Protein AF-F4B7B9-F1 (afdb_monomer_lite)

Foldseek 3Di:
DDPPDQDQDPDPDDDPDPPPPPLPFDPPPPDPDQFAKDWDWDDQDPQKTKIKIAGPAQWWKKKKWFWAWGARPDDDGDTDIDTPDMDMDIGRGRIDIDMDRHDPRGPDIDMDIDDDDDDDDHDPLVVLLVLLVVLLVVLVVVLLVLLLVLLVLLLVLALVCLLVVVVVVVCVPPADLVNSLCVSLVVSLVVLQVVQLVCLQVSLQVSCVVVVDDSVLSSVLSSQLRNLSSSLLNLQLNLLSLVDSHSVVSSVVSVVVSVVLVVCVVCLPVPDDLDPVSLVVCLLRLSNSNVVSSCCSNNVDCRPPSYDNVSNVVNNCCSSVVSSVSSSVSSVVDPD

InterPro domains:
  IPR032688 ABC-2 type transporter permease protein NosY-like [PF12679] (91-335)

pLDDT: mean 72.91, std 21.71, range [21.59, 97.62]

Radius of gyration: 27.05 Å; chains: 1; bounding box: 85×56×71 Å

Secondary structure (DSSP, 8-state):
-------------S---S--------------SS--EEEEEEEEETTEEEEEEEESSSSEEEEEEEEEEE--SSSS---EEEEEEEEEEEE-SSEEEEEEEPPTT--EEEEEEEE-S------HHHHHHHHHHHHHHHHHHHHHHHHHHHHHHHIIIIIHHHHTTHHHHHHTSS--HHHHHHHHHHHHHHHHHHHHHHHHHHHHHHHHHHHT--HHHHHHHHHHHHHHHHHHHHHHHHHHHTT-S-HHHHHHHHHHHHHHHHHHHHHHHHHS-S-HHHHHHHHH-TTHHHHHHHHHHHHSS-TT-SS-HHHHHHHHHHHHHHHHHHHHHHHHT---

Sequence (336 aa):
MIVKHLRCEETSTLPVIHRVRFNISMFYNYRGLGQCFMAFIFGVKNNIGKLILVSGSNKGVANFTFYVKVYCTNSFHTRLYKVIKSCVINYSNYITISTIKVPARTVWIYVNATEEGPSSYYPIPRIEYIINKGLLSSSLIFTEFLSIIMIYLSYTFYARLIDSGSVEFIISRPITRAELYFIRLSSGILTAIVASAIFGSVFGLSFSLMIHCFAMYTVSILILMLLPILTFHYTLGFTLSNFIKSSTKTLGLSIVIFILITVINKILPILLEINTLSKALYSINPISISYVASYLLTHFTLAGAPFNIGISITVQLAWIIGLLVLGYLRFRKMDI

Organism: Acidianus hospitalis (strain W1) (NCBI:txid933801)

Structure (mmCIF, N/CA/C/O backbone):
data_AF-F4B7B9-F1
#
_entry.id   AF-F4B7B9-F1
#
loop_
_atom_site.group_PDB
_atom_site.id
_atom_site.type_symbol
_atom_site.label_atom_id
_atom_site.label_alt_id
_atom_site.label_comp_id
_atom_site.label_asym_id
_atom_site.label_entity_id
_atom_site.label_seq_id
_atom_site.pdbx_PDB_ins_code
_atom_site.Cartn_x
_atom_site.Cartn_y
_atom_site.Cartn_z
_atom_site.occupancy
_atom_site.B_iso_or_equiv
_atom_site.auth_seq_id
_atom_site.auth_comp_id
_atom_site.auth_asym_id
_atom_site.auth_atom_id
_atom_site.pdbx_PDB_model_num
ATOM 1 N N . MET A 1 1 ? 54.734 -32.485 -15.935 1.00 28.11 1 MET A N 1
ATOM 2 C CA . MET A 1 1 ? 53.731 -31.409 -15.786 1.00 28.11 1 MET A CA 1
ATOM 3 C C . MET A 1 1 ? 52.452 -31.877 -16.470 1.00 28.11 1 MET A C 1
ATOM 5 O O . MET A 1 1 ? 52.394 -31.902 -17.689 1.00 28.11 1 MET A O 1
ATOM 9 N N . ILE A 1 2 ? 51.495 -32.406 -15.705 1.00 23.17 2 ILE A N 1
ATOM 10 C CA . ILE A 1 2 ? 50.269 -33.011 -16.250 1.00 23.17 2 ILE A CA 1
ATOM 11 C C . ILE A 1 2 ? 49.280 -31.879 -16.530 1.00 23.17 2 ILE A C 1
ATOM 13 O O . ILE A 1 2 ? 48.696 -31.318 -15.604 1.00 23.17 2 ILE A O 1
ATOM 17 N N . VAL A 1 3 ? 49.107 -31.527 -17.804 1.00 22.81 3 VAL A N 1
ATOM 18 C CA . VAL A 1 3 ? 48.030 -30.637 -18.251 1.00 22.81 3 VAL A CA 1
ATOM 19 C C . VAL A 1 3 ? 46.724 -31.421 -18.123 1.00 22.81 3 VAL A C 1
ATOM 21 O O . VAL A 1 3 ? 46.380 -32.236 -18.976 1.00 22.81 3 VAL A O 1
ATOM 24 N N . LYS A 1 4 ? 46.003 -31.227 -17.014 1.00 24.02 4 LYS A N 1
ATOM 25 C CA . LYS A 1 4 ? 44.622 -31.705 -16.888 1.00 24.02 4 LYS A CA 1
ATOM 26 C C . LYS A 1 4 ? 43.772 -30.934 -17.897 1.00 24.02 4 LYS A C 1
ATOM 28 O O . LYS A 1 4 ? 43.461 -29.766 -17.680 1.00 24.02 4 LYS A O 1
ATOM 33 N N . HIS A 1 5 ? 43.380 -31.589 -18.986 1.00 25.19 5 HIS A N 1
ATOM 34 C CA . HIS A 1 5 ? 42.297 -31.104 -19.832 1.00 25.19 5 HIS A CA 1
ATOM 35 C C . HIS A 1 5 ? 41.030 -30.966 -18.976 1.00 25.19 5 HIS A C 1
ATOM 37 O O . HIS A 1 5 ? 40.491 -31.955 -18.477 1.00 25.19 5 HIS A O 1
ATOM 43 N N . LEU A 1 6 ? 40.569 -29.729 -18.781 1.00 25.08 6 LEU A N 1
ATOM 44 C CA . LEU A 1 6 ? 39.259 -29.436 -18.207 1.00 25.08 6 LEU A CA 1
ATOM 45 C C . LEU A 1 6 ? 38.187 -29.999 -19.148 1.00 25.08 6 LEU A C 1
ATOM 47 O O . LEU A 1 6 ? 37.887 -29.418 -20.190 1.00 25.08 6 LEU A O 1
ATOM 51 N N . ARG A 1 7 ? 37.621 -31.152 -18.788 1.00 26.55 7 ARG A N 1
ATOM 52 C CA . ARG A 1 7 ? 36.456 -31.725 -19.465 1.00 26.55 7 ARG A CA 1
ATOM 53 C C . ARG A 1 7 ? 35.218 -30.950 -19.017 1.00 26.55 7 ARG A C 1
ATOM 55 O O . ARG A 1 7 ? 34.742 -31.118 -17.899 1.00 26.55 7 ARG A O 1
ATOM 62 N N . CYS A 1 8 ? 34.726 -30.064 -19.876 1.00 30.31 8 CYS A N 1
ATOM 63 C CA . CYS A 1 8 ? 33.393 -29.493 -19.722 1.00 30.31 8 CYS A CA 1
ATOM 64 C C . CYS A 1 8 ? 32.396 -30.490 -20.317 1.00 30.31 8 CYS A C 1
ATOM 66 O O . CYS A 1 8 ? 32.279 -30.585 -21.537 1.00 30.31 8 CYS A O 1
ATOM 68 N N . GLU A 1 9 ? 31.721 -31.266 -19.474 1.00 32.28 9 GLU A N 1
ATOM 69 C CA . GLU A 1 9 ? 30.675 -32.187 -19.920 1.00 32.28 9 GLU A CA 1
ATOM 70 C C . GLU A 1 9 ? 29.319 -31.469 -19.974 1.00 32.28 9 GLU A C 1
ATOM 72 O O . GLU A 1 9 ? 28.860 -30.879 -18.994 1.00 32.28 9 GLU A O 1
ATOM 77 N N . GLU A 1 10 ? 28.660 -31.523 -21.135 1.00 37.84 10 GLU A N 1
ATOM 78 C CA . GLU A 1 10 ? 27.238 -31.203 -21.259 1.00 37.84 10 GLU A CA 1
ATOM 79 C C . GLU A 1 10 ? 26.453 -32.349 -20.609 1.00 37.84 10 GLU A C 1
ATOM 81 O O . GLU A 1 10 ? 26.171 -33.365 -21.237 1.00 37.84 10 GLU A O 1
ATOM 86 N N . THR A 1 11 ? 26.132 -32.230 -19.321 1.00 36.50 11 THR A N 1
ATOM 87 C CA . THR A 1 11 ? 25.360 -33.264 -18.622 1.00 36.50 11 THR A CA 1
ATOM 88 C C . THR A 1 11 ? 23.899 -33.235 -19.073 1.00 36.50 11 THR A C 1
ATOM 90 O O . THR A 1 11 ? 23.068 -32.453 -18.613 1.00 36.50 11 THR A O 1
ATOM 93 N N . SER A 1 12 ? 23.588 -34.115 -20.024 1.00 42.22 12 SER A N 1
ATOM 94 C CA . SER A 1 12 ? 22.245 -34.466 -20.473 1.00 42.22 12 SER A CA 1
ATOM 95 C C . SER A 1 12 ? 21.684 -35.630 -19.650 1.00 42.22 12 SER A C 1
ATOM 97 O O . SER A 1 12 ? 21.577 -36.743 -20.153 1.00 42.22 12 SER A O 1
ATOM 99 N N . THR A 1 13 ? 21.322 -35.405 -18.388 1.00 33.09 13 THR A N 1
ATOM 100 C CA . THR A 1 13 ? 20.639 -36.429 -17.567 1.00 33.09 13 THR A CA 1
ATOM 101 C C . THR A 1 13 ? 19.609 -35.818 -16.619 1.00 33.09 13 THR A C 1
ATOM 103 O O . THR A 1 13 ? 19.621 -36.034 -15.412 1.00 33.09 13 THR A O 1
ATOM 106 N N . LEU A 1 14 ? 18.651 -35.075 -17.176 1.00 27.48 14 LEU A N 1
ATOM 107 C CA . LEU A 1 14 ? 17.347 -34.909 -16.534 1.00 27.48 14 LEU A CA 1
ATOM 108 C C . LEU A 1 14 ? 16.266 -35.381 -17.514 1.00 27.48 14 LEU A C 1
ATOM 110 O O . LEU A 1 14 ? 16.329 -35.017 -18.693 1.00 27.48 14 LEU A O 1
ATOM 114 N N . PRO A 1 15 ? 15.311 -36.214 -17.060 1.00 25.02 15 PRO A N 1
ATOM 115 C CA . PRO A 1 15 ? 14.298 -36.802 -17.921 1.00 25.02 15 PRO A CA 1
ATOM 116 C C . PRO A 1 15 ? 13.492 -35.707 -18.616 1.00 25.02 15 PRO A C 1
ATOM 118 O O . PRO A 1 15 ? 13.214 -34.650 -18.043 1.00 25.02 15 PRO A O 1
ATOM 121 N N . VAL A 1 16 ? 13.115 -35.991 -19.864 1.00 32.91 16 VAL A N 1
ATOM 122 C CA . VAL A 1 16 ? 12.179 -35.203 -20.666 1.00 32.91 16 VAL A CA 1
ATOM 123 C C . VAL A 1 16 ? 10.848 -35.144 -19.923 1.00 32.91 16 VAL A C 1
ATOM 125 O O . VAL A 1 16 ? 9.964 -35.972 -20.098 1.00 32.91 16 VAL A O 1
ATOM 128 N N . ILE A 1 17 ? 10.708 -34.142 -19.064 1.00 21.59 17 ILE A N 1
ATOM 129 C CA . ILE A 1 17 ? 9.420 -33.683 -18.578 1.00 21.59 17 ILE A CA 1
ATOM 130 C C . ILE A 1 17 ? 9.071 -32.499 -19.468 1.00 21.59 17 ILE A C 1
ATOM 132 O O . ILE A 1 17 ? 9.733 -31.459 -19.433 1.00 21.59 17 ILE A O 1
ATOM 136 N N . HIS A 1 18 ? 8.016 -32.658 -20.267 1.00 24.75 18 HIS A N 1
ATOM 137 C CA . HIS A 1 18 ? 7.281 -31.567 -20.900 1.00 24.75 18 HIS A CA 1
ATOM 138 C C . HIS A 1 18 ? 6.716 -30.625 -19.823 1.00 24.75 18 HIS A C 1
ATOM 140 O O . HIS A 1 18 ? 5.527 -30.592 -19.535 1.00 24.75 18 HIS A O 1
ATOM 146 N N . ARG A 1 19 ? 7.587 -29.843 -19.194 1.00 23.23 19 ARG A N 1
ATOM 147 C CA . ARG A 1 19 ? 7.268 -28.632 -18.443 1.00 23.23 19 ARG A CA 1
ATOM 148 C C . ARG A 1 19 ? 8.368 -27.642 -18.727 1.00 23.23 19 ARG A C 1
ATOM 150 O O . ARG A 1 19 ? 9.171 -27.267 -17.879 1.00 23.23 19 ARG A O 1
ATOM 157 N N . VAL A 1 20 ? 8.358 -27.189 -19.966 1.00 23.48 20 VAL A N 1
ATOM 158 C CA . VAL A 1 20 ? 8.996 -25.945 -20.339 1.00 23.48 20 VAL A CA 1
ATOM 159 C C . VAL A 1 20 ? 8.216 -24.812 -19.654 1.00 23.48 20 VAL A C 1
ATOM 161 O O . VAL A 1 20 ? 7.401 -24.127 -20.259 1.00 23.48 20 VAL A O 1
ATOM 164 N N . ARG A 1 21 ? 8.435 -24.617 -18.348 1.00 23.45 21 ARG A N 1
ATOM 165 C CA . ARG A 1 21 ? 8.231 -23.312 -17.712 1.00 23.45 21 ARG A CA 1
ATOM 166 C C . ARG A 1 21 ? 9.432 -22.464 -18.107 1.00 23.45 21 ARG A C 1
ATOM 168 O O . ARG A 1 21 ? 10.331 -22.218 -17.310 1.00 23.45 21 ARG A O 1
ATOM 175 N N . PHE A 1 22 ? 9.463 -22.042 -19.367 1.00 26.11 22 PHE A N 1
ATOM 176 C CA . PHE A 1 22 ? 10.270 -20.892 -19.728 1.00 26.11 22 PHE A CA 1
ATOM 177 C C . PHE A 1 22 ? 9.597 -19.685 -19.086 1.00 26.11 22 PHE A C 1
ATOM 179 O O . PHE A 1 22 ? 8.633 -19.137 -19.613 1.00 26.11 22 PHE A O 1
ATOM 186 N N . ASN A 1 23 ? 10.101 -19.280 -17.924 1.00 28.33 23 ASN A N 1
ATOM 187 C CA . ASN A 1 23 ? 9.896 -17.927 -17.445 1.00 28.33 23 ASN A CA 1
ATOM 188 C C . ASN A 1 23 ? 10.746 -16.996 -18.325 1.00 28.33 23 ASN A C 1
ATOM 190 O O . ASN A 1 23 ? 11.781 -16.502 -17.893 1.00 28.33 23 ASN A O 1
ATOM 194 N N . ILE A 1 24 ? 10.346 -16.804 -19.587 1.00 29.48 24 ILE A N 1
ATOM 195 C CA . ILE A 1 24 ? 10.823 -15.686 -20.411 1.00 29.48 24 ILE A CA 1
ATOM 196 C C . ILE A 1 24 ? 10.004 -14.475 -19.969 1.00 29.48 24 ILE A C 1
ATOM 198 O O . ILE A 1 24 ? 9.155 -13.947 -20.677 1.00 29.48 24 ILE A O 1
ATOM 202 N N . SER A 1 25 ? 10.213 -14.091 -18.719 1.00 26.09 25 SER A N 1
ATOM 203 C CA . SER A 1 25 ? 9.937 -12.751 -18.261 1.00 26.09 25 SER A CA 1
ATOM 204 C C . SER A 1 25 ? 11.299 -12.101 -18.090 1.00 26.09 25 SER A C 1
ATOM 206 O O . SER A 1 25 ? 12.102 -12.603 -17.307 1.00 26.09 25 SER A O 1
ATOM 208 N N . MET A 1 26 ? 11.516 -10.989 -18.787 1.00 33.22 26 MET A N 1
ATOM 209 C CA . MET A 1 26 ? 12.643 -10.067 -18.616 1.00 33.22 26 MET A CA 1
ATOM 210 C C . MET A 1 26 ? 13.930 -10.432 -19.364 1.00 33.22 26 MET A C 1
ATOM 212 O O . MET A 1 26 ? 14.852 -11.038 -18.830 1.00 33.22 26 MET A O 1
ATOM 216 N N . PHE A 1 27 ? 14.047 -9.895 -20.577 1.00 29.67 27 PHE A N 1
ATOM 217 C CA . PHE A 1 27 ? 15.287 -9.230 -20.965 1.00 29.67 27 PHE A CA 1
ATOM 218 C C . PHE A 1 27 ? 15.049 -7.718 -20.867 1.00 29.67 27 PHE A C 1
ATOM 220 O O . PHE A 1 27 ? 14.484 -7.123 -21.773 1.00 29.67 27 PHE A O 1
ATOM 227 N N . TYR A 1 28 ? 15.454 -7.110 -19.749 1.00 36.00 28 TYR A N 1
ATOM 228 C CA . TYR A 1 28 ? 15.669 -5.663 -19.637 1.00 36.00 28 TYR A CA 1
ATOM 229 C C . TYR A 1 28 ? 17.154 -5.446 -19.371 1.00 36.00 28 TYR A C 1
ATOM 231 O O . TYR A 1 28 ? 17.574 -5.230 -18.238 1.00 36.00 28 TYR A O 1
ATOM 239 N N . ASN A 1 29 ? 17.976 -5.575 -20.409 1.00 29.66 29 ASN A N 1
ATOM 240 C CA . ASN A 1 29 ? 19.392 -5.253 -20.296 1.00 29.66 29 ASN A CA 1
ATOM 241 C C . ASN A 1 29 ? 19.581 -3.785 -20.702 1.00 29.66 29 ASN A C 1
ATOM 243 O O . ASN A 1 29 ? 19.988 -3.488 -21.819 1.00 29.66 29 ASN A O 1
ATOM 247 N N . TYR A 1 30 ? 19.241 -2.853 -19.806 1.00 35.53 30 TYR A N 1
ATOM 248 C CA . TYR A 1 30 ? 19.645 -1.452 -19.959 1.00 35.53 30 TYR A CA 1
ATOM 249 C C . TYR A 1 30 ? 21.072 -1.296 -19.457 1.00 35.53 30 TYR A C 1
ATOM 251 O O . TYR A 1 30 ? 21.306 -0.875 -18.322 1.00 35.53 30 TYR A O 1
ATOM 259 N N . ARG A 1 31 ? 22.043 -1.622 -20.310 1.00 31.66 31 ARG A N 1
ATOM 260 C CA . ARG A 1 31 ? 23.412 -1.162 -20.102 1.00 31.66 31 ARG A CA 1
ATOM 261 C C . ARG A 1 31 ? 23.664 0.003 -21.042 1.00 31.66 31 ARG A C 1
ATOM 263 O O . ARG A 1 31 ? 23.768 -0.175 -22.247 1.00 31.66 31 ARG A O 1
ATOM 270 N N . GLY A 1 32 ? 23.724 1.197 -20.454 1.00 35.56 32 GLY A N 1
ATOM 271 C CA . GLY A 1 32 ? 24.214 2.388 -21.128 1.00 35.56 32 GLY A CA 1
ATOM 272 C C . GLY A 1 32 ? 25.658 2.160 -21.550 1.00 35.56 32 GLY A C 1
ATOM 273 O O . GLY A 1 32 ? 26.562 2.231 -20.725 1.00 35.56 32 GLY A O 1
ATOM 274 N N . LEU A 1 33 ? 25.846 1.854 -22.824 1.00 32.22 33 LEU A N 1
ATOM 275 C CA . LEU A 1 33 ? 27.120 1.932 -23.517 1.00 32.22 33 LEU A CA 1
ATOM 276 C C . LEU A 1 33 ? 26.833 2.601 -24.859 1.00 32.22 33 LEU A C 1
ATOM 278 O O . LEU A 1 33 ? 26.635 1.927 -25.857 1.00 32.22 33 LEU A O 1
ATOM 282 N N . GLY A 1 34 ? 26.713 3.931 -24.836 1.00 38.84 34 GLY A N 1
ATOM 283 C CA . GLY A 1 34 ? 26.882 4.801 -26.008 1.00 38.84 34 GLY A CA 1
ATOM 284 C C . GLY A 1 34 ? 25.978 4.600 -27.232 1.00 38.84 34 GLY A C 1
ATOM 285 O O . GLY A 1 34 ? 26.251 5.229 -28.243 1.00 38.84 34 GLY A O 1
ATOM 286 N N . GLN A 1 35 ? 24.947 3.756 -27.181 1.00 44.59 35 GLN A N 1
ATOM 287 C CA . GLN A 1 35 ? 24.121 3.412 -28.343 1.00 44.59 35 GLN A CA 1
ATOM 288 C C . GLN A 1 35 ? 22.636 3.555 -27.977 1.00 44.59 35 GLN A C 1
ATOM 290 O O . GLN A 1 35 ? 22.179 3.004 -26.970 1.00 44.59 35 GLN A O 1
ATOM 295 N N . CYS A 1 36 ? 21.887 4.330 -28.761 1.00 51.81 36 CYS A N 1
ATOM 296 C CA . CYS A 1 36 ? 20.521 4.767 -28.475 1.00 51.81 36 CYS A CA 1
ATOM 297 C C . CYS A 1 36 ? 19.472 3.709 -28.860 1.00 51.81 36 CYS A C 1
ATOM 299 O O . CYS A 1 36 ? 18.458 4.033 -29.470 1.00 51.81 36 CYS A O 1
ATOM 301 N N . PHE A 1 37 ? 19.677 2.440 -28.496 1.00 54.19 37 PHE A N 1
ATOM 302 C CA . PHE A 1 37 ? 18.794 1.348 -28.914 1.00 54.19 37 PHE A CA 1
ATOM 303 C C . PHE A 1 37 ? 18.146 0.597 -27.744 1.00 54.19 37 PHE A C 1
ATOM 305 O O . PHE A 1 37 ? 18.650 0.531 -26.622 1.00 54.19 37 PHE A O 1
ATOM 312 N N . MET A 1 38 ? 16.999 -0.005 -28.031 1.00 55.19 38 MET A N 1
ATOM 313 C CA . MET A 1 38 ? 16.174 -0.775 -27.119 1.00 55.19 38 MET A CA 1
ATOM 314 C C . MET A 1 38 ? 15.587 -1.960 -27.865 1.00 55.19 38 MET A C 1
ATOM 316 O O . MET A 1 38 ? 15.087 -1.817 -28.975 1.00 55.19 38 MET A O 1
ATOM 320 N N . ALA A 1 39 ? 15.618 -3.135 -27.253 1.00 56.38 39 ALA A N 1
ATOM 321 C CA . ALA A 1 39 ? 15.050 -4.337 -27.835 1.00 56.38 39 ALA A CA 1
ATOM 322 C C . ALA A 1 39 ? 14.134 -5.008 -26.817 1.00 56.38 39 ALA A C 1
ATOM 324 O O . ALA A 1 39 ? 14.559 -5.350 -25.715 1.00 56.38 39 ALA A O 1
ATOM 325 N N . PHE A 1 40 ? 12.887 -5.231 -27.208 1.00 56.78 40 PHE A N 1
ATOM 326 C CA . PHE A 1 40 ? 11.912 -5.975 -26.434 1.00 56.78 40 PHE A CA 1
ATOM 327 C C . PHE A 1 40 ? 11.546 -7.262 -27.154 1.00 56.78 40 PHE A C 1
ATOM 329 O O . PHE A 1 40 ? 11.180 -7.226 -28.323 1.00 56.78 40 PHE A O 1
ATOM 336 N N . ILE A 1 41 ? 11.582 -8.398 -26.462 1.00 55.44 41 ILE A N 1
ATOM 337 C CA . ILE A 1 41 ? 11.145 -9.678 -27.024 1.00 55.44 41 ILE A CA 1
ATOM 338 C C . ILE A 1 41 ? 9.955 -10.180 -26.210 1.00 55.44 41 ILE A C 1
ATOM 340 O O . ILE A 1 41 ? 10.083 -10.469 -25.022 1.00 55.44 41 ILE A O 1
ATOM 344 N N . PHE A 1 42 ? 8.801 -10.298 -26.860 1.00 53.47 42 PHE A N 1
ATOM 345 C CA . PHE A 1 42 ? 7.537 -10.693 -26.247 1.00 53.47 42 PHE A CA 1
ATOM 346 C C . PHE A 1 42 ? 6.992 -11.990 -26.838 1.00 53.47 42 PHE A C 1
ATOM 348 O O . PHE A 1 42 ? 7.258 -12.335 -27.990 1.00 53.47 42 PHE A O 1
ATOM 355 N N . GLY A 1 43 ? 6.162 -12.683 -26.054 1.00 48.56 43 GLY A N 1
ATOM 356 C CA . GLY A 1 43 ? 5.307 -13.759 -26.558 1.00 48.56 43 GLY A CA 1
ATOM 357 C C . GLY A 1 43 ? 6.072 -14.916 -27.195 1.00 48.56 43 GLY A C 1
ATOM 358 O O . GLY A 1 43 ? 5.658 -15.404 -28.242 1.00 48.56 43 GLY A O 1
ATOM 359 N N . VAL A 1 44 ? 7.193 -15.335 -26.595 1.00 53.97 44 VAL A N 1
ATOM 360 C CA . VAL A 1 44 ? 7.987 -16.451 -27.123 1.00 53.97 44 VAL A CA 1
ATOM 361 C C . VAL A 1 44 ? 7.198 -17.756 -26.991 1.00 53.97 44 VAL A C 1
ATOM 363 O O . VAL A 1 44 ? 7.083 -18.313 -25.901 1.00 53.97 44 VAL A O 1
ATOM 366 N N . LYS A 1 45 ? 6.672 -18.263 -28.108 1.00 54.25 45 LYS A N 1
ATOM 367 C CA . LYS A 1 45 ? 5.995 -19.565 -28.208 1.00 54.25 45 LYS A CA 1
ATOM 368 C C . LYS A 1 45 ? 6.707 -20.400 -29.265 1.00 54.25 45 LYS A C 1
ATOM 370 O O . LYS A 1 45 ? 7.028 -19.896 -30.334 1.00 54.25 45 LYS A O 1
ATOM 375 N N . ASN A 1 46 ? 6.993 -21.667 -28.964 1.00 70.38 46 ASN A N 1
ATOM 376 C CA . ASN A 1 46 ? 7.723 -22.570 -29.867 1.00 70.38 46 ASN A CA 1
ATOM 377 C C . ASN A 1 46 ? 9.044 -21.970 -30.392 1.00 70.38 46 ASN A C 1
ATOM 379 O O . ASN A 1 46 ? 9.350 -22.085 -31.575 1.00 70.38 46 ASN A O 1
ATOM 383 N N . ASN A 1 47 ? 9.824 -21.323 -29.515 1.00 68.19 47 ASN A N 1
ATOM 384 C CA . ASN A 1 47 ? 11.098 -20.673 -29.858 1.00 68.19 47 ASN A CA 1
ATOM 385 C C . ASN A 1 47 ? 10.980 -19.481 -30.830 1.00 68.19 47 ASN A C 1
ATOM 387 O O . ASN A 1 47 ? 11.979 -19.064 -31.412 1.00 68.19 47 ASN A O 1
ATOM 391 N N . ILE A 1 48 ? 9.785 -18.911 -31.002 1.00 66.19 48 ILE A N 1
ATOM 392 C CA . ILE A 1 48 ? 9.537 -17.734 -31.842 1.00 66.19 48 ILE A CA 1
ATOM 393 C C . ILE A 1 48 ? 8.940 -16.637 -30.962 1.00 66.19 48 ILE A C 1
ATOM 395 O O . ILE A 1 48 ? 7.889 -16.844 -30.361 1.00 66.19 48 ILE A O 1
ATOM 399 N N . GLY A 1 49 ? 9.613 -15.490 -30.872 1.00 64.88 49 GLY A N 1
ATOM 400 C CA . GLY A 1 49 ? 9.139 -14.293 -30.174 1.00 64.88 49 GLY A CA 1
ATOM 401 C C . GLY A 1 49 ? 8.877 -13.133 -31.126 1.00 64.88 49 GLY A C 1
ATOM 402 O O . GLY A 1 49 ? 9.438 -13.078 -32.221 1.00 64.88 49 GLY A O 1
ATOM 403 N N . LYS A 1 50 ? 8.054 -12.178 -30.695 1.00 63.41 50 LYS A N 1
ATOM 404 C CA . LYS A 1 50 ? 7.929 -10.865 -31.337 1.00 63.41 50 LYS A CA 1
ATOM 405 C C . LYS A 1 50 ? 9.009 -9.943 -30.785 1.00 63.41 50 LYS A C 1
ATOM 407 O O . LYS A 1 50 ? 9.029 -9.694 -29.585 1.00 63.41 50 LYS A O 1
ATOM 412 N N . LEU A 1 51 ? 9.889 -9.455 -31.645 1.00 71.31 51 LEU A N 1
ATOM 413 C CA . LEU A 1 51 ? 10.866 -8.421 -31.344 1.00 71.31 51 LEU A CA 1
ATOM 414 C C . LEU A 1 51 ? 10.269 -7.049 -31.672 1.00 71.31 51 LEU A C 1
ATOM 416 O O . LEU A 1 51 ? 9.769 -6.837 -32.772 1.00 71.31 51 LEU A O 1
ATOM 420 N N . ILE A 1 52 ? 10.375 -6.116 -30.737 1.00 65.56 52 ILE A N 1
ATOM 421 C CA . ILE A 1 52 ? 10.190 -4.686 -30.966 1.00 65.56 52 ILE A CA 1
ATOM 422 C C . ILE A 1 52 ? 11.541 -4.038 -30.702 1.00 65.56 52 ILE A C 1
ATOM 424 O O . ILE A 1 52 ? 12.026 -4.051 -29.573 1.00 65.56 52 ILE A O 1
ATOM 428 N N . LEU A 1 53 ? 12.162 -3.512 -31.745 1.00 66.94 53 LEU A N 1
ATOM 429 C CA . LEU A 1 53 ? 13.405 -2.767 -31.667 1.00 66.94 53 LEU A CA 1
ATOM 430 C C . LEU A 1 53 ? 13.090 -1.280 -31.812 1.00 66.94 53 LEU A C 1
ATOM 432 O O . LEU A 1 53 ? 12.425 -0.891 -32.765 1.00 66.94 53 LEU A O 1
ATOM 436 N N . VAL A 1 54 ? 13.547 -0.470 -30.866 1.00 61.12 54 VAL A N 1
ATOM 437 C CA . VAL A 1 54 ? 13.466 0.992 -30.904 1.00 61.12 54 VAL A CA 1
ATOM 438 C C . VAL A 1 54 ? 14.894 1.519 -30.968 1.00 61.12 54 VAL A C 1
ATOM 440 O O . VAL A 1 54 ? 15.693 1.174 -30.105 1.00 61.12 54 VAL A O 1
ATOM 443 N N . SER A 1 55 ? 15.238 2.305 -31.980 1.00 65.25 55 SER A N 1
ATOM 444 C CA . SER A 1 55 ? 16.570 2.902 -32.148 1.00 65.25 55 SER A CA 1
ATOM 445 C C . SER A 1 55 ? 16.467 4.419 -32.259 1.00 65.25 55 SER A C 1
ATOM 447 O O . SER A 1 55 ? 15.440 4.946 -32.683 1.00 65.25 55 SER A O 1
ATOM 449 N N . GLY A 1 56 ? 17.537 5.113 -31.866 1.00 56.38 56 GLY A N 1
ATOM 450 C CA . GLY A 1 56 ? 17.722 6.545 -32.068 1.00 56.38 56 GLY A CA 1
ATOM 451 C C . GLY A 1 56 ? 18.090 6.910 -33.507 1.00 56.38 56 GLY A C 1
ATOM 452 O O . GLY A 1 56 ? 18.033 8.088 -33.852 1.00 56.38 56 GLY A O 1
ATOM 453 N N . SER A 1 57 ? 18.416 5.929 -34.356 1.00 60.84 57 SER A N 1
ATOM 454 C CA . SER A 1 57 ? 18.613 6.114 -35.795 1.00 60.84 57 SER A CA 1
ATOM 455 C C . SER A 1 57 ? 17.497 5.449 -36.599 1.00 60.84 57 SER A C 1
ATOM 457 O O . SER A 1 57 ? 16.900 4.448 -36.196 1.00 60.84 57 SER A O 1
ATOM 459 N N . ASN A 1 58 ? 17.218 6.007 -37.776 1.00 64.75 58 ASN A N 1
ATOM 460 C CA . ASN A 1 58 ? 16.307 5.395 -38.733 1.00 64.75 58 ASN A CA 1
ATOM 461 C C . ASN A 1 58 ? 16.964 4.243 -39.502 1.00 64.75 58 ASN A C 1
ATOM 463 O O . ASN A 1 58 ? 16.254 3.536 -40.201 1.00 64.75 58 ASN A O 1
ATOM 467 N N . LYS A 1 59 ? 18.279 4.017 -39.396 1.00 73.44 59 LYS A N 1
ATOM 468 C CA . LYS A 1 59 ? 18.962 2.888 -40.038 1.00 73.44 59 LYS A CA 1
ATOM 469 C C . LYS A 1 59 ? 20.094 2.356 -39.170 1.00 73.44 59 LYS A C 1
ATOM 471 O O . LYS A 1 59 ? 20.816 3.117 -38.533 1.00 73.44 59 LYS A O 1
ATOM 476 N N . GLY A 1 60 ? 20.280 1.041 -39.199 1.00 73.69 60 GLY A N 1
ATOM 477 C CA . GLY A 1 60 ? 21.438 0.408 -38.584 1.00 73.69 60 GLY A CA 1
ATOM 478 C C . GLY A 1 60 ? 21.301 -1.100 -38.451 1.00 73.69 60 GLY A C 1
ATOM 479 O O . GLY A 1 60 ? 20.417 -1.735 -39.036 1.00 73.69 60 GLY A O 1
ATOM 480 N N . VAL A 1 61 ? 22.218 -1.674 -37.674 1.00 74.06 61 VAL A N 1
ATOM 481 C CA . VAL A 1 61 ? 22.382 -3.123 -37.543 1.00 74.06 61 VAL A CA 1
ATOM 482 C C . VAL A 1 61 ? 22.420 -3.505 -36.069 1.00 74.06 61 VAL A C 1
ATOM 484 O O . VAL A 1 61 ? 23.214 -2.960 -35.307 1.00 74.06 61 VAL A O 1
ATOM 487 N N . ALA A 1 62 ? 21.568 -4.448 -35.663 1.00 68.31 62 ALA A N 1
ATOM 488 C CA . ALA A 1 62 ? 21.516 -4.991 -34.310 1.00 68.31 62 ALA A CA 1
ATOM 489 C C . ALA A 1 62 ? 21.911 -6.476 -34.291 1.00 68.31 62 ALA A C 1
ATOM 491 O O . ALA A 1 62 ? 21.256 -7.326 -34.896 1.00 68.31 62 ALA A O 1
ATOM 492 N N . ASN A 1 63 ? 22.965 -6.794 -33.545 1.00 69.69 63 ASN A N 1
ATOM 493 C CA . ASN A 1 63 ? 23.505 -8.134 -33.358 1.00 69.69 63 ASN A CA 1
ATOM 494 C C . ASN A 1 63 ? 23.010 -8.722 -32.038 1.00 69.69 63 ASN A C 1
ATOM 496 O O . ASN A 1 63 ? 23.366 -8.244 -30.964 1.00 69.69 63 ASN A O 1
ATOM 500 N N . PHE A 1 64 ? 22.225 -9.791 -32.117 1.00 67.06 64 PHE A N 1
ATOM 501 C CA . PHE A 1 64 ? 21.728 -10.546 -30.972 1.00 67.06 64 PHE A CA 1
ATOM 502 C C . PHE A 1 64 ? 22.579 -11.799 -30.779 1.00 67.06 64 PHE A C 1
ATOM 504 O O . PHE A 1 64 ? 22.704 -12.601 -31.700 1.00 67.06 64 PHE A O 1
ATOM 511 N N . THR A 1 65 ? 23.112 -12.006 -29.580 1.00 62.41 65 THR A N 1
ATOM 512 C CA . THR A 1 65 ? 23.907 -13.180 -29.199 1.00 62.41 65 THR A CA 1
ATOM 513 C C . THR A 1 65 ? 23.235 -13.896 -28.035 1.00 62.41 65 THR A C 1
ATOM 515 O O . THR A 1 65 ? 22.987 -13.309 -26.987 1.00 62.41 65 THR A O 1
ATOM 518 N N . PHE A 1 66 ? 22.938 -15.177 -28.211 1.00 65.31 66 PHE A N 1
ATOM 519 C CA . PHE A 1 66 ? 22.214 -16.022 -27.266 1.00 65.31 66 PHE A CA 1
ATOM 520 C C . PHE A 1 66 ? 23.195 -16.914 -26.507 1.00 65.31 66 PHE A C 1
ATOM 522 O O . PHE A 1 66 ? 24.052 -17.542 -27.124 1.00 65.31 66 PHE A O 1
ATOM 529 N N . TYR A 1 67 ? 23.043 -17.030 -25.192 1.00 60.81 67 TYR A N 1
ATOM 530 C CA . TYR A 1 67 ? 23.929 -17.783 -24.310 1.00 60.81 67 TYR A CA 1
ATOM 531 C C . TYR A 1 67 ? 23.169 -18.826 -23.490 1.00 60.81 67 TYR A C 1
ATOM 533 O O . TYR A 1 67 ? 22.054 -18.575 -23.026 1.00 60.81 67 TYR A O 1
ATOM 541 N N . VAL A 1 68 ? 23.817 -19.962 -23.233 1.00 59.88 68 VAL A N 1
ATOM 542 C CA . VAL A 1 68 ? 23.404 -20.971 -22.248 1.00 59.88 68 VAL A CA 1
ATOM 543 C C . VAL A 1 68 ? 24.311 -20.895 -21.024 1.00 59.88 68 VAL A C 1
ATOM 545 O O . VAL A 1 68 ? 25.484 -20.530 -21.122 1.00 59.88 68 VAL A O 1
ATOM 548 N N . LYS A 1 69 ? 23.771 -21.252 -19.859 1.00 56.72 69 LYS A N 1
ATOM 549 C CA . LYS A 1 69 ? 24.553 -21.412 -18.633 1.00 56.72 69 LYS A CA 1
ATOM 550 C C . LYS A 1 69 ? 25.303 -22.746 -18.672 1.00 56.72 69 LYS A C 1
ATOM 552 O O . LYS A 1 69 ? 24.673 -23.781 -18.870 1.00 56.72 69 LYS A O 1
ATOM 557 N N . VAL A 1 70 ? 26.615 -22.720 -18.448 1.00 58.03 70 VAL A N 1
ATOM 558 C CA . VAL A 1 70 ? 27.460 -23.917 -18.329 1.00 58.03 70 VAL A CA 1
ATOM 559 C C . VAL A 1 70 ? 27.982 -24.000 -16.897 1.00 58.03 70 VAL A C 1
ATOM 561 O O . VAL A 1 70 ? 28.442 -23.003 -16.339 1.00 58.03 70 VAL A O 1
ATOM 564 N N . TYR A 1 71 ? 27.879 -25.179 -16.284 1.00 53.62 71 TYR A N 1
ATOM 565 C CA . TYR A 1 71 ? 28.460 -25.447 -14.971 1.00 53.62 71 TYR A CA 1
ATOM 566 C C . TYR A 1 71 ? 29.736 -26.263 -15.153 1.00 53.62 71 TYR A C 1
ATOM 568 O O . TYR A 1 71 ? 29.688 -27.366 -15.690 1.00 53.62 71 TYR A O 1
ATOM 576 N N . CYS A 1 72 ? 30.866 -25.729 -14.693 1.00 49.50 72 CYS A N 1
ATOM 577 C CA . CYS A 1 72 ? 32.104 -26.492 -14.580 1.00 49.50 72 CYS A CA 1
ATOM 578 C C . CYS A 1 72 ? 32.157 -27.132 -13.191 1.00 49.50 72 CYS A C 1
ATOM 580 O O . CYS A 1 72 ? 31.956 -26.456 -12.184 1.00 49.50 72 CYS A O 1
ATOM 582 N N . THR A 1 73 ? 32.397 -28.439 -13.136 1.00 48.59 73 THR A N 1
ATOM 583 C CA . THR A 1 73 ? 32.286 -29.242 -11.910 1.00 48.59 73 THR A CA 1
ATOM 584 C C . THR A 1 73 ? 33.510 -29.192 -11.000 1.00 48.59 7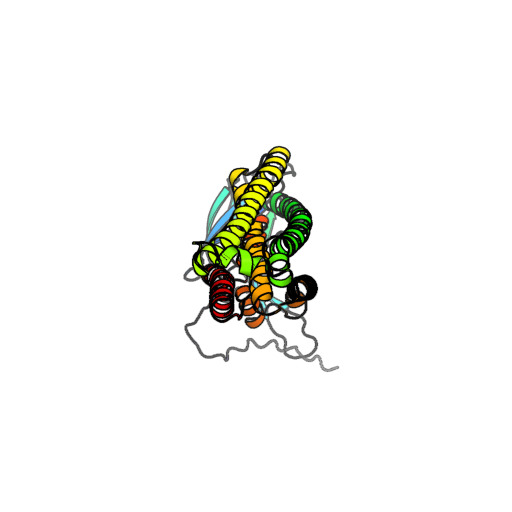3 THR A C 1
ATOM 586 O O . THR A 1 73 ? 33.444 -29.739 -9.909 1.00 48.59 73 THR A O 1
ATOM 589 N N . ASN A 1 74 ? 34.596 -28.504 -11.367 1.00 44.34 74 ASN A N 1
ATOM 590 C CA . ASN A 1 74 ? 35.813 -28.489 -10.556 1.00 44.34 74 ASN A CA 1
ATOM 591 C C . ASN A 1 74 ? 36.339 -27.071 -10.303 1.00 44.34 74 ASN A C 1
ATOM 593 O O . ASN A 1 74 ? 36.926 -26.449 -11.181 1.00 44.34 74 ASN A O 1
ATOM 597 N N . SER A 1 75 ? 36.191 -26.657 -9.042 1.00 43.28 75 SER A N 1
ATOM 598 C CA . SER A 1 75 ? 36.828 -25.525 -8.359 1.00 43.28 75 SER A CA 1
ATOM 599 C C . SER A 1 75 ? 36.390 -24.114 -8.779 1.00 43.28 75 SER A C 1
ATOM 601 O O . SER A 1 75 ? 36.615 -23.666 -9.897 1.00 43.28 75 SER A O 1
ATOM 603 N N . PHE A 1 76 ? 35.803 -23.410 -7.804 1.00 44.09 76 PHE A N 1
ATOM 604 C CA . PHE A 1 76 ? 35.217 -22.065 -7.853 1.00 44.09 76 PHE A CA 1
ATOM 605 C C . PHE A 1 76 ? 34.013 -21.909 -8.794 1.00 44.09 76 PHE A C 1
ATOM 607 O O . PHE A 1 76 ? 34.113 -22.038 -10.010 1.00 44.09 76 PHE A O 1
ATOM 614 N N . HIS A 1 77 ? 32.856 -21.569 -8.210 1.00 43.03 77 HIS A N 1
ATOM 615 C CA . HIS A 1 77 ? 31.591 -21.251 -8.883 1.00 43.03 77 HIS A CA 1
ATOM 616 C C . HIS A 1 77 ? 31.690 -20.013 -9.800 1.00 43.03 77 HIS A C 1
ATOM 618 O O . HIS A 1 77 ? 31.017 -19.004 -9.598 1.00 43.03 77 HIS A O 1
ATOM 624 N N . THR A 1 78 ? 32.504 -20.072 -10.846 1.00 43.03 78 THR A N 1
ATOM 625 C CA . THR A 1 78 ? 32.483 -19.098 -11.930 1.00 43.03 78 THR A CA 1
ATOM 626 C C . THR A 1 78 ? 31.345 -19.483 -12.869 1.00 43.03 78 THR A C 1
ATOM 628 O O . THR A 1 78 ? 31.331 -20.541 -13.495 1.00 43.03 78 THR A O 1
ATOM 631 N N . ARG A 1 79 ? 30.300 -18.649 -12.903 1.00 48.59 79 ARG A N 1
ATOM 632 C CA . ARG A 1 79 ? 29.176 -18.821 -13.831 1.00 48.59 79 ARG A CA 1
ATOM 633 C C . ARG A 1 79 ? 29.692 -18.542 -15.243 1.00 48.59 79 ARG A C 1
ATOM 635 O O . ARG A 1 79 ? 29.847 -17.381 -15.609 1.00 48.59 79 ARG A O 1
ATOM 642 N N . LEU A 1 80 ? 29.961 -19.591 -16.015 1.00 55.94 80 LEU A N 1
ATOM 643 C CA . LEU A 1 80 ? 30.390 -19.473 -17.406 1.00 55.94 80 LEU A CA 1
ATOM 644 C C . LEU A 1 80 ? 29.177 -19.528 -18.341 1.00 55.94 80 LEU A C 1
ATOM 646 O O . LEU A 1 80 ? 28.248 -20.320 -18.159 1.00 55.94 80 LEU A O 1
ATOM 650 N N . TYR A 1 81 ? 29.188 -18.658 -19.347 1.00 59.72 81 TYR A N 1
ATOM 651 C CA . TYR A 1 81 ? 28.157 -18.578 -20.375 1.00 59.72 81 TYR A CA 1
ATOM 652 C C . TYR A 1 81 ? 28.760 -18.981 -21.720 1.00 59.72 81 TYR A C 1
ATOM 654 O O . TYR A 1 81 ? 29.775 -18.425 -22.132 1.00 59.72 81 TYR A O 1
ATOM 662 N N . LYS A 1 82 ? 28.130 -19.933 -22.414 1.00 66.38 82 LYS A N 1
ATOM 663 C CA . LYS A 1 82 ? 28.531 -20.369 -23.762 1.00 66.38 82 LYS A CA 1
ATOM 664 C C . LYS A 1 82 ? 27.556 -19.794 -24.781 1.00 66.38 82 LYS A C 1
ATOM 666 O O . LYS A 1 82 ? 26.346 -19.914 -24.597 1.00 66.38 82 LYS A O 1
ATOM 671 N N . VAL A 1 83 ? 28.074 -19.177 -25.842 1.00 68.38 83 VAL A N 1
ATOM 672 C CA . VAL A 1 83 ? 27.257 -18.691 -26.964 1.00 68.38 83 VAL A CA 1
ATOM 673 C C . VAL A 1 83 ? 26.642 -19.889 -27.691 1.00 68.38 83 VAL A C 1
ATOM 675 O O . VAL A 1 83 ? 27.350 -20.816 -28.070 1.00 68.38 83 VAL A O 1
ATOM 678 N N . ILE A 1 84 ? 25.323 -19.873 -27.873 1.00 74.44 84 ILE A N 1
ATOM 679 C CA . ILE A 1 84 ? 24.556 -20.896 -28.600 1.00 74.44 84 ILE A CA 1
ATOM 680 C C . ILE A 1 84 ? 24.345 -20.467 -30.053 1.00 74.44 84 ILE A C 1
ATOM 682 O O . ILE A 1 84 ? 24.412 -21.280 -30.970 1.00 74.44 84 ILE A O 1
ATOM 686 N N . LYS A 1 85 ? 24.016 -19.190 -30.263 1.00 75.69 85 LYS A N 1
ATOM 687 C CA . LYS A 1 85 ? 23.684 -18.633 -31.574 1.00 75.69 85 LYS A CA 1
ATOM 688 C C . LYS A 1 85 ? 23.908 -17.129 -31.562 1.00 75.69 85 LYS A C 1
ATOM 690 O O . LYS A 1 85 ? 23.759 -16.509 -30.513 1.00 75.69 85 LYS A O 1
ATOM 695 N N . SER A 1 86 ? 24.137 -16.553 -32.733 1.00 76.88 86 SER A N 1
ATOM 696 C CA . SER A 1 86 ? 23.948 -15.125 -32.966 1.00 76.88 86 SER A CA 1
ATOM 697 C C . SER A 1 86 ? 23.070 -14.899 -34.197 1.00 76.88 86 SER A C 1
ATOM 699 O O . SER A 1 86 ? 23.022 -15.744 -35.093 1.00 76.88 86 SER A O 1
ATOM 701 N N . CYS A 1 87 ? 22.338 -13.791 -34.234 1.00 78.81 87 CYS A N 1
ATOM 702 C CA . CYS A 1 87 ? 21.630 -13.333 -35.425 1.00 78.81 87 CYS A CA 1
ATOM 703 C C . CYS A 1 87 ? 21.721 -11.817 -35.567 1.00 78.81 87 CYS A C 1
ATOM 705 O O . CYS A 1 87 ? 21.782 -11.093 -34.575 1.00 78.81 87 CYS A O 1
ATOM 707 N N . VAL A 1 88 ? 21.694 -11.361 -36.814 1.00 80.69 88 VAL A N 1
ATOM 708 C CA . VAL A 1 88 ? 21.789 -9.950 -37.183 1.00 80.69 88 VAL A CA 1
ATOM 709 C C . VAL A 1 88 ? 20.432 -9.484 -37.688 1.00 80.69 88 VAL A C 1
ATOM 711 O O . VAL A 1 88 ? 19.784 -10.194 -38.458 1.00 80.69 88 VAL A O 1
ATOM 714 N N . ILE A 1 89 ? 19.993 -8.314 -37.235 1.00 77.88 89 ILE A N 1
ATOM 715 C CA . ILE A 1 89 ? 18.745 -7.685 -37.656 1.00 77.88 89 ILE A CA 1
ATOM 716 C C . ILE A 1 89 ? 19.069 -6.287 -38.162 1.00 77.88 89 ILE A C 1
ATOM 718 O O . ILE A 1 89 ? 19.517 -5.430 -37.399 1.00 77.88 89 ILE A O 1
ATOM 722 N N . ASN A 1 90 ? 18.810 -6.068 -39.447 1.00 81.31 90 ASN A N 1
ATOM 723 C CA . ASN A 1 90 ? 18.900 -4.752 -40.062 1.00 81.31 90 ASN A CA 1
ATOM 724 C C . ASN A 1 90 ? 17.573 -4.027 -39.845 1.00 81.31 90 ASN A C 1
ATOM 726 O O . ASN A 1 90 ? 16.509 -4.597 -40.100 1.00 81.31 90 ASN A O 1
ATOM 730 N N . TYR A 1 91 ? 17.635 -2.785 -39.377 1.00 77.69 91 TYR A N 1
ATOM 731 C CA . TYR A 1 91 ? 16.463 -1.935 -39.210 1.00 77.69 91 TYR A CA 1
ATOM 732 C C . TYR A 1 91 ? 16.561 -0.715 -40.121 1.00 77.69 91 TYR A C 1
ATOM 734 O O . TYR A 1 91 ? 17.645 -0.191 -40.372 1.00 77.69 91 TYR A O 1
ATOM 742 N N . SER A 1 92 ? 15.409 -0.289 -40.635 1.00 74.44 92 SER A N 1
ATOM 743 C CA . SER A 1 92 ? 15.269 0.866 -41.530 1.00 74.44 92 SER A CA 1
ATOM 744 C C . SER A 1 92 ? 14.259 1.895 -41.024 1.00 74.44 92 SER A C 1
ATOM 746 O O . SER A 1 92 ? 13.903 2.808 -41.762 1.00 74.44 92 SER A O 1
ATOM 748 N N . ASN A 1 93 ? 13.792 1.730 -39.784 1.00 71.00 93 ASN A N 1
ATOM 749 C CA . ASN A 1 93 ? 12.878 2.627 -39.092 1.00 71.00 93 ASN A CA 1
ATOM 750 C C . ASN A 1 93 ? 13.295 2.746 -37.622 1.00 71.00 93 ASN A C 1
ATOM 752 O O . ASN A 1 93 ? 13.807 1.780 -37.049 1.00 71.00 93 ASN A O 1
ATOM 756 N N . TYR A 1 94 ? 12.959 3.877 -36.994 1.00 62.31 94 TYR A N 1
ATOM 757 C CA . TYR A 1 94 ? 13.134 4.103 -35.551 1.00 62.31 94 TYR A CA 1
ATOM 758 C C . TYR A 1 94 ? 12.454 3.033 -34.692 1.00 62.31 94 TYR A C 1
ATOM 760 O O . TYR A 1 94 ? 12.937 2.708 -33.614 1.00 62.31 94 TYR A O 1
ATOM 768 N N . ILE A 1 95 ? 11.337 2.470 -35.166 1.00 66.56 95 ILE A N 1
ATOM 769 C CA . ILE A 1 95 ? 10.658 1.335 -34.541 1.00 66.56 95 ILE A CA 1
ATOM 770 C C . ILE A 1 95 ? 10.563 0.215 -35.571 1.00 66.56 95 ILE A C 1
ATOM 772 O O . ILE A 1 95 ? 9.948 0.368 -36.624 1.00 66.56 95 ILE A O 1
ATOM 776 N N . THR A 1 96 ? 11.158 -0.928 -35.251 1.00 68.06 96 THR A N 1
ATOM 777 C CA . THR A 1 96 ? 11.130 -2.134 -36.076 1.00 68.06 96 THR A CA 1
ATOM 778 C C . THR A 1 96 ? 10.474 -3.262 -35.301 1.00 68.06 96 THR A C 1
ATOM 780 O O . THR A 1 96 ? 10.975 -3.702 -34.268 1.00 68.06 96 THR A O 1
ATOM 783 N N . ILE A 1 97 ? 9.350 -3.753 -35.815 1.00 75.81 97 ILE A N 1
ATOM 784 C CA . ILE A 1 97 ? 8.649 -4.909 -35.261 1.00 75.81 97 ILE A CA 1
ATOM 785 C C . ILE A 1 97 ? 8.945 -6.100 -36.165 1.00 75.81 97 ILE A C 1
ATOM 787 O O . ILE A 1 97 ? 8.626 -6.081 -37.350 1.00 75.81 97 ILE A O 1
ATOM 791 N N . SER A 1 98 ? 9.567 -7.135 -35.614 1.00 78.12 98 SER A N 1
ATOM 792 C CA . SER A 1 98 ? 9.926 -8.342 -36.355 1.00 78.12 98 SER A CA 1
ATOM 793 C C . SER A 1 98 ? 9.719 -9.592 -35.509 1.00 78.12 98 SER A C 1
ATOM 795 O O . SER A 1 98 ? 9.368 -9.532 -34.332 1.00 78.12 98 SER A O 1
ATOM 797 N N . THR A 1 99 ? 9.892 -10.764 -36.108 1.00 77.94 99 THR A N 1
ATOM 798 C CA . THR A 1 99 ? 9.897 -12.032 -35.376 1.00 77.94 99 THR A CA 1
ATOM 799 C C . THR A 1 99 ? 11.326 -12.511 -35.189 1.00 77.94 99 THR A C 1
ATOM 801 O O . THR A 1 99 ? 12.086 -12.567 -36.154 1.00 77.94 99 THR A O 1
ATOM 804 N N . ILE A 1 100 ? 11.678 -12.920 -33.972 1.00 76.62 100 ILE A N 1
ATOM 805 C CA . ILE A 1 100 ? 13.002 -13.450 -33.644 1.00 76.62 100 ILE A CA 1
ATOM 806 C C . ILE A 1 100 ? 12.900 -14.906 -33.189 1.00 76.62 100 ILE A C 1
ATOM 808 O O . ILE A 1 100 ? 12.079 -15.263 -32.340 1.00 76.62 100 ILE A O 1
ATOM 812 N N . LYS A 1 101 ? 13.748 -15.767 -33.761 1.00 78.81 101 LYS A N 1
ATOM 813 C CA . LYS A 1 101 ? 13.834 -17.181 -33.379 1.00 78.81 101 LYS A CA 1
ATOM 814 C C . LYS A 1 101 ? 14.842 -17.342 -32.243 1.00 78.81 101 LYS A C 1
ATOM 816 O O . LYS A 1 101 ? 16.049 -17.308 -32.480 1.00 78.81 101 LYS A O 1
ATOM 821 N N . VAL A 1 102 ? 14.342 -17.531 -31.027 1.00 69.38 102 VAL A N 1
ATOM 822 C CA . VAL A 1 102 ? 15.149 -17.692 -29.811 1.00 69.38 102 VAL A CA 1
ATOM 823 C C . VAL A 1 102 ? 15.541 -19.166 -29.664 1.00 69.38 102 VAL A C 1
ATOM 825 O O . VAL A 1 102 ? 14.650 -20.002 -29.536 1.00 69.38 102 VAL A O 1
ATOM 828 N N . PRO A 1 103 ? 16.836 -19.533 -29.682 1.00 70.12 103 PRO A N 1
ATOM 829 C CA . PRO A 1 103 ? 17.258 -20.921 -29.506 1.00 70.12 103 PRO A CA 1
ATOM 830 C C . PRO A 1 103 ? 16.720 -21.531 -28.210 1.00 70.12 103 PRO A C 1
ATOM 832 O O . PRO A 1 103 ? 16.673 -20.870 -27.166 1.00 70.12 103 PRO A O 1
ATOM 835 N N . ALA A 1 104 ? 16.375 -22.818 -28.255 1.00 63.34 104 ALA A N 1
ATOM 836 C CA . ALA A 1 104 ? 16.031 -23.558 -27.049 1.00 63.34 104 ALA A CA 1
ATOM 837 C C . ALA A 1 104 ? 17.190 -23.485 -26.039 1.00 63.34 104 ALA A C 1
ATOM 839 O O . ALA A 1 104 ? 18.356 -23.516 -26.428 1.00 63.3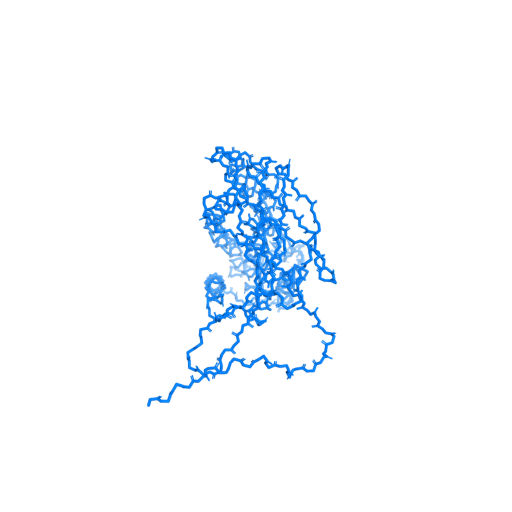4 104 ALA A O 1
ATOM 840 N N . ARG A 1 105 ? 16.861 -23.419 -24.741 1.00 62.59 105 ARG A N 1
ATOM 841 C CA . ARG A 1 105 ? 17.831 -23.326 -23.628 1.00 62.59 105 ARG A CA 1
ATOM 842 C C . ARG A 1 105 ? 18.613 -22.004 -23.550 1.00 62.59 105 ARG A C 1
ATOM 844 O O . ARG A 1 105 ? 19.568 -21.919 -22.783 1.00 62.59 105 ARG A O 1
ATOM 851 N N . THR A 1 106 ? 18.197 -20.968 -24.282 1.00 55.50 106 THR A N 1
ATOM 852 C CA . THR A 1 106 ? 18.716 -19.608 -24.075 1.00 55.50 106 THR A CA 1
ATOM 853 C C . THR A 1 106 ? 18.435 -19.162 -22.640 1.00 55.50 106 THR A C 1
ATOM 855 O O . THR A 1 106 ? 17.286 -19.147 -22.202 1.00 55.50 106 THR A O 1
ATOM 858 N N . VAL A 1 107 ? 19.490 -18.780 -21.925 1.00 53.31 107 VAL A N 1
ATOM 859 C CA . VAL A 1 107 ? 19.429 -18.181 -20.585 1.00 53.31 107 VAL A CA 1
ATOM 860 C C . VAL A 1 107 ? 19.729 -16.689 -20.664 1.00 53.31 107 VAL A C 1
ATOM 862 O O . VAL A 1 107 ? 19.097 -15.913 -19.953 1.00 53.31 107 VAL A O 1
ATOM 865 N N . TRP A 1 108 ? 20.660 -16.286 -21.541 1.00 53.62 108 TRP A N 1
ATOM 866 C CA . TRP A 1 108 ? 20.991 -14.878 -21.746 1.00 53.62 108 TRP A CA 1
ATOM 867 C C . TRP A 1 108 ? 20.971 -14.435 -23.204 1.00 53.62 108 TRP A C 1
ATOM 869 O O . TRP A 1 108 ? 21.338 -15.202 -24.084 1.00 53.62 108 TRP A O 1
ATOM 879 N N . ILE A 1 109 ? 20.564 -13.191 -23.453 1.00 54.12 109 ILE A N 1
ATOM 880 C CA . ILE A 1 109 ? 20.635 -12.529 -24.756 1.00 54.12 109 ILE A CA 1
ATOM 881 C C . ILE A 1 109 ? 21.439 -11.243 -24.577 1.00 54.12 109 ILE A C 1
ATOM 883 O O . ILE A 1 109 ? 21.098 -10.381 -23.768 1.00 54.12 109 ILE A O 1
ATOM 887 N N . TYR A 1 110 ? 22.526 -11.123 -25.322 1.00 57.12 110 TYR A N 1
ATOM 888 C CA . TYR A 1 110 ? 23.289 -9.894 -25.464 1.00 57.12 110 TYR A CA 1
ATOM 889 C C . TYR A 1 110 ? 22.910 -9.233 -26.782 1.00 57.12 110 TYR A C 1
ATOM 891 O O . TYR A 1 110 ? 22.734 -9.926 -27.783 1.00 57.12 110 TYR A O 1
ATOM 899 N N . VAL A 1 111 ? 22.781 -7.912 -26.784 1.00 57.16 111 VAL A N 1
ATOM 900 C CA . VAL A 1 111 ? 22.477 -7.141 -27.989 1.00 57.16 111 VAL A CA 1
ATOM 901 C C . VAL A 1 111 ? 23.547 -6.070 -28.143 1.00 57.16 111 VAL A C 1
ATOM 903 O O . VAL A 1 111 ? 23.849 -5.372 -27.178 1.00 57.16 111 VAL A O 1
ATOM 906 N N . ASN A 1 112 ? 24.123 -5.969 -29.336 1.00 61.69 112 ASN A N 1
ATOM 907 C CA . ASN A 1 112 ? 25.083 -4.938 -29.719 1.00 61.69 112 ASN A CA 1
ATOM 908 C C . ASN A 1 112 ? 24.584 -4.278 -31.006 1.00 61.69 112 ASN A C 1
ATOM 910 O O . ASN A 1 112 ? 24.328 -5.004 -31.965 1.00 61.69 112 ASN A O 1
ATOM 914 N N . ALA A 1 113 ? 24.413 -2.957 -31.043 1.00 58.12 113 ALA A N 1
ATOM 915 C CA . ALA A 1 113 ? 23.854 -2.280 -32.212 1.00 58.12 113 ALA A CA 1
ATOM 916 C C . ALA A 1 113 ? 24.746 -1.129 -32.679 1.00 58.12 113 ALA A C 1
ATOM 918 O O . ALA A 1 113 ? 25.062 -0.230 -31.915 1.00 58.12 113 ALA A O 1
ATOM 919 N N . THR A 1 114 ? 25.131 -1.123 -33.948 1.00 57.72 114 THR A N 1
ATOM 920 C CA . THR A 1 114 ? 25.886 -0.011 -34.538 1.00 57.72 114 THR A CA 1
ATOM 921 C C . THR A 1 114 ? 24.910 0.962 -35.195 1.00 57.72 114 THR A C 1
ATOM 923 O O . THR A 1 114 ? 24.149 0.559 -36.079 1.00 57.72 114 THR A O 1
ATOM 926 N N . GLU A 1 115 ? 24.905 2.216 -34.739 1.00 52.12 115 GLU A N 1
ATOM 927 C CA . GLU A 1 115 ? 24.090 3.305 -35.296 1.00 52.12 115 GLU A CA 1
ATOM 928 C C . GLU A 1 115 ? 24.940 4.159 -36.251 1.00 52.12 115 GLU A C 1
ATOM 930 O O . GLU A 1 115 ? 26.070 4.519 -35.923 1.00 52.12 115 GLU A O 1
ATOM 935 N N . GLU A 1 116 ? 24.391 4.505 -37.417 1.00 42.81 116 GLU A N 1
ATOM 936 C CA . GLU A 1 116 ? 24.904 5.584 -38.267 1.00 42.81 116 GLU A CA 1
ATOM 937 C C . GLU A 1 116 ? 24.063 6.841 -37.979 1.00 42.81 116 GLU A C 1
ATOM 939 O O . GLU A 1 116 ? 22.864 6.861 -38.266 1.00 42.81 116 GLU A O 1
ATOM 944 N N . GLY A 1 117 ? 24.650 7.870 -37.353 1.00 37.28 117 GLY A N 1
ATOM 945 C CA . GLY A 1 117 ? 23.979 9.155 -37.090 1.00 37.28 117 GLY A CA 1
ATOM 946 C C . GLY A 1 117 ? 24.430 9.874 -35.807 1.00 37.28 117 GLY A C 1
ATOM 947 O O . GLY A 1 117 ? 25.069 9.259 -34.952 1.00 37.28 117 GLY A O 1
ATOM 948 N N . PRO A 1 118 ? 24.135 11.184 -35.658 1.00 28.23 118 PRO A N 1
ATOM 949 C CA . PRO A 1 118 ? 24.544 11.967 -34.496 1.00 28.23 118 PRO A CA 1
ATOM 950 C C . PRO A 1 118 ? 23.885 11.454 -33.209 1.00 28.23 118 PRO A C 1
ATOM 952 O O . PRO A 1 118 ? 22.666 11.334 -33.093 1.00 28.23 118 PRO A O 1
ATOM 955 N N . SER A 1 119 ? 24.740 11.167 -32.232 1.00 39.38 119 SER A N 1
ATOM 956 C CA . SER A 1 119 ? 24.421 10.588 -30.934 1.00 39.38 119 SER A CA 1
ATOM 957 C C . SER A 1 119 ? 23.809 11.616 -29.983 1.00 39.38 119 SER A C 1
ATOM 959 O O . SER A 1 119 ? 24.521 12.480 -29.468 1.00 39.38 119 SER A O 1
ATOM 961 N N . SER A 1 120 ? 22.509 11.516 -29.708 1.00 31.20 120 SER A N 1
ATOM 962 C CA . SER A 1 120 ? 21.908 11.903 -28.416 1.00 31.20 120 SER A CA 1
ATOM 963 C C . SER A 1 120 ? 20.398 11.649 -28.409 1.00 31.20 120 SER A C 1
ATOM 965 O O . SER A 1 120 ? 19.591 12.564 -28.528 1.00 31.20 120 SER A O 1
ATOM 967 N N . TYR A 1 121 ? 19.992 10.394 -28.209 1.00 31.52 121 TYR A N 1
ATOM 968 C CA . TYR A 1 121 ? 18.622 10.091 -27.792 1.00 31.52 121 TYR A CA 1
ATOM 969 C C . TYR A 1 121 ? 18.619 9.023 -26.702 1.00 31.52 121 TYR A C 1
ATOM 971 O O . TYR A 1 121 ? 18.938 7.857 -26.921 1.00 31.52 121 TYR A O 1
ATOM 979 N N . TYR A 1 122 ? 18.309 9.419 -25.472 1.00 30.91 122 TYR A N 1
ATOM 980 C CA . TYR A 1 122 ? 18.174 8.449 -24.395 1.00 30.91 122 TYR A CA 1
ATOM 981 C C . TYR A 1 122 ? 16.920 7.600 -24.627 1.00 30.91 122 TYR A C 1
ATOM 983 O O . TYR A 1 122 ? 15.869 8.147 -24.964 1.00 30.91 122 TYR A O 1
ATOM 991 N N . PRO A 1 123 ? 16.977 6.279 -24.400 1.00 36.69 123 PRO A N 1
ATOM 992 C CA . PRO A 1 123 ? 15.772 5.476 -24.376 1.00 36.69 123 PRO A CA 1
ATOM 993 C C . PRO A 1 123 ? 14.841 5.972 -23.258 1.00 36.69 123 PRO A C 1
ATOM 995 O O . PRO A 1 123 ? 15.146 5.824 -22.071 1.00 36.69 123 PRO A O 1
ATOM 998 N N . ILE A 1 124 ? 13.709 6.545 -23.668 1.00 41.09 124 ILE A N 1
ATOM 999 C CA . ILE A 1 124 ? 12.647 7.161 -22.853 1.00 41.09 124 ILE A CA 1
ATOM 1000 C C . ILE A 1 124 ? 12.319 6.360 -21.556 1.00 41.09 124 ILE A C 1
ATOM 1002 O O . ILE A 1 124 ? 12.331 6.959 -20.480 1.00 41.09 124 ILE A O 1
ATOM 1006 N N . PRO A 1 125 ? 12.218 5.011 -21.565 1.00 51.47 125 PRO A N 1
ATOM 1007 C CA . PRO A 1 125 ? 11.975 4.198 -20.362 1.00 51.47 125 PRO A CA 1
ATOM 1008 C C . PRO A 1 125 ? 13.032 4.257 -19.248 1.00 51.47 125 PRO A C 1
ATOM 1010 O O . PRO A 1 125 ? 12.699 4.024 -18.087 1.00 51.47 125 PRO A O 1
ATOM 1013 N N . ARG A 1 126 ? 14.318 4.522 -19.542 1.00 52.00 126 ARG A N 1
ATOM 1014 C CA . ARG A 1 126 ? 15.355 4.584 -18.486 1.00 52.00 126 ARG A CA 1
ATOM 1015 C C . ARG A 1 126 ? 15.280 5.900 -17.719 1.00 52.00 126 ARG A C 1
ATOM 1017 O O . ARG A 1 126 ? 15.480 5.900 -16.506 1.00 52.00 126 ARG A O 1
ATOM 1024 N N . ILE A 1 127 ? 15.011 6.998 -18.424 1.00 58.62 127 ILE A N 1
ATOM 1025 C CA . ILE A 1 127 ? 14.797 8.306 -17.803 1.00 58.62 127 ILE A CA 1
ATOM 1026 C C . ILE A 1 127 ? 13.544 8.233 -16.929 1.00 58.62 127 ILE A C 1
ATOM 1028 O O . ILE A 1 127 ? 13.629 8.534 -15.743 1.00 58.62 127 ILE A O 1
ATOM 1032 N N . GLU A 1 128 ? 12.437 7.708 -17.456 1.00 63.28 128 GLU A N 1
ATOM 1033 C CA . GLU A 1 128 ? 11.203 7.507 -16.687 1.00 63.28 128 GLU A CA 1
ATOM 1034 C C . GLU A 1 128 ? 11.415 6.609 -15.460 1.00 63.28 128 GLU A C 1
ATOM 1036 O O . GLU A 1 128 ? 10.976 6.960 -14.371 1.00 63.28 128 GLU A O 1
ATOM 1041 N N . TYR A 1 129 ? 12.161 5.503 -15.581 1.00 67.56 129 TYR A N 1
ATOM 1042 C CA . TYR A 1 129 ? 12.500 4.649 -14.436 1.00 67.56 129 TYR A CA 1
ATOM 1043 C C . TYR A 1 129 ? 13.278 5.403 -13.345 1.00 67.56 129 TYR A C 1
ATOM 1045 O O . TYR A 1 129 ? 12.960 5.282 -12.162 1.00 67.56 129 TYR A O 1
ATOM 1053 N N . ILE A 1 130 ? 14.306 6.177 -13.717 1.00 68.56 130 ILE A N 1
ATOM 1054 C CA . ILE A 1 130 ? 15.133 6.932 -12.758 1.00 68.56 130 ILE A CA 1
ATOM 1055 C C . ILE A 1 130 ? 14.298 8.011 -12.067 1.00 68.56 130 ILE A C 1
ATOM 1057 O O . ILE A 1 130 ? 14.350 8.142 -10.843 1.00 68.56 130 ILE A O 1
ATOM 1061 N N . ILE A 1 131 ? 13.503 8.744 -12.841 1.00 74.50 131 ILE A N 1
ATOM 1062 C CA . ILE A 1 131 ? 12.629 9.792 -12.330 1.00 74.50 131 ILE A CA 1
ATOM 1063 C C . ILE A 1 131 ? 11.559 9.193 -11.401 1.00 74.50 131 ILE A C 1
ATOM 1065 O O . ILE A 1 131 ? 11.402 9.650 -10.267 1.00 74.50 131 ILE A O 1
ATOM 1069 N N . ASN A 1 132 ? 10.855 8.144 -11.831 1.00 79.31 132 ASN A N 1
ATOM 1070 C CA . ASN A 1 132 ? 9.801 7.511 -11.037 1.00 79.31 132 ASN A CA 1
ATOM 1071 C C . ASN A 1 132 ? 10.347 6.825 -9.786 1.00 79.31 132 ASN A C 1
ATOM 1073 O O . ASN A 1 132 ? 9.649 6.735 -8.779 1.00 79.31 132 ASN A O 1
ATOM 1077 N N . LYS A 1 133 ? 11.606 6.378 -9.803 1.00 80.69 133 LYS A N 1
ATOM 1078 C CA . LYS A 1 133 ? 12.289 5.913 -8.593 1.00 80.69 133 LYS A CA 1
ATOM 1079 C C . LYS A 1 133 ? 12.475 7.052 -7.584 1.00 80.69 133 LYS A C 1
ATOM 1081 O O . LYS A 1 133 ? 12.290 6.829 -6.388 1.00 80.69 133 LYS A O 1
ATOM 1086 N N . GLY A 1 134 ? 12.798 8.257 -8.058 1.00 80.69 134 GLY A N 1
ATOM 1087 C CA . GLY A 1 134 ? 12.817 9.473 -7.243 1.00 80.69 134 GLY A CA 1
ATOM 1088 C C . GLY A 1 134 ? 11.443 9.764 -6.636 1.00 80.69 134 GLY A C 1
ATOM 1089 O O . GLY A 1 134 ? 11.323 9.838 -5.414 1.00 80.69 134 GLY A O 1
ATOM 1090 N N . LEU A 1 135 ? 10.395 9.797 -7.466 1.00 85.56 135 LEU A N 1
ATOM 1091 C CA . LEU A 1 135 ? 9.010 9.977 -7.013 1.00 85.56 135 LEU A CA 1
ATOM 1092 C C . LEU A 1 135 ? 8.606 8.947 -5.950 1.00 85.56 135 LEU A C 1
ATOM 1094 O O . LEU A 1 135 ? 8.068 9.313 -4.904 1.00 85.56 135 LEU A O 1
ATOM 1098 N N . LEU A 1 136 ? 8.903 7.668 -6.201 1.00 87.06 136 LEU A N 1
ATOM 1099 C CA . LEU A 1 136 ? 8.634 6.583 -5.266 1.00 87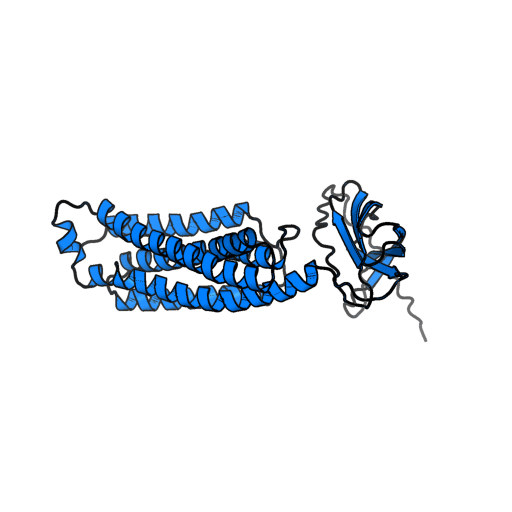.06 136 LEU A CA 1
ATOM 1100 C C . LEU A 1 136 ? 9.319 6.856 -3.923 1.00 87.06 136 LEU A C 1
ATOM 1102 O O . LEU A 1 136 ? 8.660 6.822 -2.889 1.00 87.06 136 LEU A O 1
ATOM 1106 N N . SER A 1 137 ? 10.611 7.190 -3.931 1.00 85.44 137 SER A N 1
ATOM 1107 C CA . SER A 1 137 ? 11.361 7.457 -2.700 1.00 85.44 137 SER A CA 1
ATOM 1108 C C . SER A 1 137 ? 10.776 8.606 -1.872 1.00 85.44 137 SER A C 1
ATOM 1110 O O . SER A 1 137 ? 10.626 8.463 -0.661 1.00 85.44 137 SER A O 1
ATOM 1112 N N . SER A 1 138 ? 10.352 9.700 -2.513 1.00 86.38 138 SER A N 1
ATOM 1113 C CA . SER A 1 138 ? 9.697 10.819 -1.828 1.00 86.38 138 SER A CA 1
ATOM 1114 C C . SER A 1 138 ? 8.321 10.427 -1.287 1.00 86.38 138 SER A C 1
ATOM 1116 O O . SER A 1 138 ? 7.980 10.759 -0.154 1.00 86.38 138 SER A O 1
ATOM 1118 N N . SER A 1 139 ? 7.541 9.672 -2.064 1.00 88.56 139 SER A N 1
ATOM 1119 C CA . SER A 1 139 ? 6.202 9.227 -1.663 1.00 88.56 139 SER A CA 1
ATOM 1120 C C . SER A 1 139 ? 6.209 8.258 -0.471 1.00 88.56 139 SER A C 1
ATOM 1122 O O . SER A 1 139 ? 5.248 8.229 0.301 1.00 88.56 139 SER A O 1
ATOM 1124 N N . LEU A 1 140 ? 7.300 7.510 -0.262 1.00 87.12 140 LEU A N 1
ATOM 1125 C CA . LEU A 1 140 ? 7.449 6.607 0.884 1.00 87.12 140 LEU A CA 1
ATOM 1126 C C . LEU A 1 140 ? 7.462 7.359 2.221 1.00 87.12 140 LEU A C 1
ATOM 1128 O O . LEU A 1 140 ? 6.856 6.882 3.175 1.00 87.12 140 LEU A O 1
ATOM 1132 N N . ILE A 1 141 ? 8.061 8.553 2.280 1.00 87.62 141 ILE A N 1
ATOM 1133 C CA . ILE A 1 141 ? 8.081 9.381 3.500 1.00 87.62 141 ILE A CA 1
ATOM 1134 C C . ILE A 1 141 ? 6.652 9.768 3.901 1.00 87.62 141 ILE A C 1
ATOM 1136 O O . ILE A 1 141 ? 6.253 9.610 5.054 1.00 87.62 141 ILE A O 1
ATOM 1140 N N . PHE A 1 142 ? 5.849 10.216 2.931 1.00 89.62 142 PHE A N 1
ATOM 1141 C CA . PHE A 1 142 ? 4.439 10.541 3.162 1.00 89.62 142 PHE A CA 1
ATOM 1142 C C . PHE A 1 142 ? 3.622 9.310 3.539 1.00 89.62 142 PHE A C 1
ATOM 1144 O O . PHE A 1 142 ? 2.758 9.388 4.405 1.00 89.62 142 PHE A O 1
ATOM 1151 N N . THR A 1 143 ? 3.915 8.167 2.922 1.00 90.25 143 THR A N 1
ATOM 1152 C CA . THR A 1 143 ? 3.239 6.903 3.221 1.00 90.25 143 THR A CA 1
ATOM 1153 C C . THR A 1 143 ? 3.483 6.474 4.671 1.00 90.25 143 THR A C 1
ATOM 1155 O O . THR A 1 143 ? 2.537 6.109 5.370 1.00 90.25 143 THR A O 1
ATOM 1158 N N . GLU A 1 144 ? 4.724 6.567 5.154 1.00 90.69 144 GLU A N 1
ATOM 1159 C CA . GLU A 1 144 ? 5.082 6.268 6.545 1.00 90.69 144 GLU A CA 1
ATOM 1160 C C . GLU A 1 144 ? 4.423 7.262 7.517 1.00 90.69 144 GLU A C 1
ATOM 1162 O O . GLU A 1 144 ? 3.755 6.851 8.466 1.00 90.69 144 GLU A O 1
ATOM 1167 N N . PHE A 1 145 ? 4.524 8.566 7.243 1.00 93.06 145 PHE A N 1
ATOM 1168 C CA . PHE A 1 145 ? 3.941 9.611 8.089 1.00 93.06 145 PHE A CA 1
ATOM 1169 C C . PHE A 1 145 ? 2.408 9.523 8.185 1.00 93.06 145 PHE A C 1
ATOM 1171 O O . PHE A 1 145 ? 1.847 9.534 9.283 1.00 93.06 145 PHE A O 1
ATOM 1178 N N . LEU A 1 146 ? 1.715 9.372 7.052 1.00 95.06 146 LEU A N 1
ATOM 1179 C CA . LEU A 1 146 ? 0.256 9.242 7.026 1.00 95.06 146 LEU A CA 1
ATOM 1180 C C . LEU A 1 146 ? -0.213 7.950 7.703 1.00 95.06 146 LEU A C 1
ATOM 1182 O O . LEU A 1 146 ? -1.260 7.955 8.343 1.00 95.06 146 LEU A O 1
ATOM 1186 N N . SER A 1 147 ? 0.562 6.863 7.640 1.00 95.19 147 SER A N 1
ATOM 1187 C CA . SER A 1 147 ? 0.235 5.629 8.371 1.00 95.19 147 SER A CA 1
ATOM 1188 C C . SER A 1 147 ? 0.226 5.852 9.885 1.00 95.19 147 SER A C 1
ATOM 1190 O O . SER A 1 147 ? -0.693 5.395 10.566 1.00 95.19 147 SER A O 1
ATOM 1192 N N . ILE A 1 148 ? 1.195 6.610 10.413 1.00 95.19 148 ILE A N 1
ATOM 1193 C CA . ILE A 1 148 ? 1.235 6.984 11.835 1.00 95.19 148 ILE A CA 1
ATOM 1194 C C . ILE A 1 148 ? 0.022 7.852 12.195 1.00 95.19 148 ILE A C 1
ATOM 1196 O O . ILE A 1 148 ? -0.613 7.618 13.225 1.00 95.19 148 ILE A O 1
ATOM 1200 N N . ILE A 1 149 ? -0.354 8.800 11.329 1.00 96.56 149 ILE A N 1
ATOM 1201 C CA . ILE A 1 149 ? -1.565 9.611 11.522 1.00 96.56 149 ILE A CA 1
ATOM 1202 C C . ILE A 1 149 ? -2.813 8.726 11.564 1.00 96.56 149 ILE A C 1
ATOM 1204 O O . ILE A 1 149 ? -3.654 8.919 12.435 1.00 96.56 149 ILE A O 1
ATOM 1208 N N . MET A 1 150 ? -2.937 7.732 10.683 1.00 97.31 150 MET A N 1
ATOM 1209 C CA . MET A 1 150 ? -4.086 6.819 10.689 1.00 97.31 150 MET A CA 1
ATOM 1210 C C . MET A 1 150 ? -4.154 5.965 11.961 1.00 97.31 150 MET A C 1
ATOM 1212 O O . MET A 1 150 ? -5.243 5.745 12.495 1.00 97.31 150 MET A O 1
ATOM 1216 N N . ILE A 1 151 ? -3.008 5.529 12.492 1.00 96.94 151 ILE A N 1
ATOM 1217 C CA . ILE A 1 151 ? -2.939 4.851 13.795 1.00 96.94 151 ILE A CA 1
ATOM 1218 C C . ILE A 1 151 ? -3.420 5.796 14.900 1.00 96.94 151 ILE A C 1
ATOM 1220 O O . ILE A 1 151 ? -4.285 5.426 15.698 1.00 96.94 151 ILE A O 1
ATOM 1224 N N . TYR A 1 152 ? -2.929 7.035 14.918 1.00 96.44 152 TYR A N 1
ATOM 1225 C CA . TYR A 1 152 ? -3.363 8.041 15.886 1.00 96.44 152 TYR A CA 1
ATOM 1226 C C . TYR A 1 152 ? -4.860 8.365 15.760 1.00 96.44 152 TYR A C 1
ATOM 1228 O O . TYR A 1 152 ? -5.548 8.514 16.768 1.00 96.44 152 TYR A O 1
ATOM 1236 N N . LEU A 1 153 ? -5.392 8.398 14.537 1.00 96.06 153 LEU A N 1
ATOM 1237 C CA . LEU A 1 153 ? -6.813 8.600 14.268 1.00 96.06 153 LEU A CA 1
ATOM 1238 C C . LEU A 1 153 ? -7.661 7.463 14.845 1.00 96.06 153 LEU A C 1
ATOM 1240 O O . LEU A 1 153 ? -8.710 7.711 15.430 1.00 96.06 153 LEU A O 1
ATOM 1244 N N . SER A 1 154 ? -7.207 6.212 14.726 1.00 95.50 154 SER A N 1
ATOM 1245 C CA . SER A 1 154 ? -7.902 5.074 15.343 1.00 95.50 154 SER A CA 1
ATOM 1246 C C . SER A 1 154 ? -7.932 5.182 16.874 1.00 95.50 154 SER A C 1
ATOM 1248 O O . SER A 1 154 ? -8.953 4.897 17.505 1.00 95.50 154 SER A O 1
ATOM 1250 N N . TYR A 1 155 ? -6.848 5.691 17.469 1.00 95.06 155 TYR A N 1
ATOM 1251 C CA . TYR A 1 155 ? -6.770 5.973 18.897 1.00 95.06 155 TYR A CA 1
ATOM 1252 C C . TYR A 1 155 ? -7.764 7.066 19.318 1.00 95.06 155 TYR A C 1
ATOM 1254 O O . TYR A 1 155 ? -8.538 6.859 20.255 1.00 95.06 155 TYR A O 1
ATOM 1262 N N . THR A 1 156 ? -7.790 8.209 18.624 1.00 93.25 156 THR A N 1
ATOM 1263 C CA . THR A 1 156 ? -8.650 9.341 19.004 1.00 93.25 156 THR A CA 1
ATOM 1264 C C . THR A 1 156 ? -10.128 9.079 18.741 1.00 93.25 156 THR A C 1
ATOM 1266 O O . THR A 1 156 ? -10.964 9.453 19.562 1.00 93.25 156 THR A O 1
ATOM 1269 N N . PHE A 1 157 ? -10.468 8.430 17.626 1.00 90.44 157 PHE A N 1
ATOM 1270 C CA . PHE A 1 157 ? -11.858 8.184 17.238 1.00 90.44 157 PHE A CA 1
ATOM 1271 C C . PHE A 1 157 ? -12.499 6.995 17.940 1.00 90.44 157 PHE A C 1
ATOM 1273 O O . PHE A 1 157 ? -13.727 6.887 17.902 1.00 90.44 157 PHE A O 1
ATOM 1280 N N . TYR A 1 158 ? -11.705 6.104 18.539 1.00 92.19 158 TYR A N 1
ATOM 1281 C CA . TYR A 1 158 ? -12.239 4.864 19.083 1.00 92.19 158 TYR A CA 1
ATOM 1282 C C . TYR A 1 158 ? -11.588 4.420 20.390 1.00 92.19 158 TYR A C 1
ATOM 1284 O O . TYR A 1 158 ? -12.278 4.393 21.408 1.00 92.19 158 TYR A O 1
ATOM 1292 N N . ALA A 1 159 ? -10.280 4.137 20.407 1.00 92.44 159 ALA A N 1
ATOM 1293 C CA . ALA A 1 159 ? -9.619 3.571 21.591 1.00 92.44 159 ALA A CA 1
ATOM 1294 C C . ALA A 1 159 ? -9.828 4.428 22.849 1.00 92.44 159 ALA A C 1
ATOM 1296 O O . ALA A 1 159 ? -10.141 3.911 23.919 1.00 92.44 159 ALA A O 1
ATOM 1297 N N . ARG A 1 160 ? -9.703 5.753 22.711 1.00 93.50 160 ARG A N 1
ATOM 1298 C CA . ARG A 1 160 ? -9.902 6.700 23.812 1.00 93.50 160 ARG A CA 1
ATOM 1299 C C . ARG A 1 160 ? -11.334 6.691 24.350 1.00 93.50 160 ARG A C 1
ATOM 1301 O O . ARG A 1 160 ? -11.505 6.828 25.551 1.00 93.50 160 ARG A O 1
ATOM 1308 N N . LEU A 1 161 ? -12.337 6.522 23.485 1.00 90.88 161 LEU A N 1
ATOM 1309 C CA . LEU A 1 161 ? -13.749 6.494 23.888 1.00 90.88 161 LEU A CA 1
ATOM 1310 C C . LEU A 1 161 ? -14.100 5.231 24.680 1.00 90.88 161 LEU A C 1
ATOM 1312 O O . LEU A 1 161 ? -14.973 5.285 25.544 1.00 90.88 161 LEU A O 1
ATOM 1316 N N . ILE A 1 162 ? -13.459 4.104 24.353 1.00 89.94 162 ILE A N 1
ATOM 1317 C CA . ILE A 1 162 ? -13.608 2.849 25.101 1.00 89.94 162 ILE A CA 1
ATOM 1318 C C . ILE A 1 162 ? -13.007 3.022 26.497 1.00 89.94 162 ILE A C 1
ATOM 1320 O O . ILE A 1 162 ? -13.675 2.752 27.486 1.00 89.94 162 ILE A O 1
ATOM 1324 N N . ASP A 1 163 ? -11.773 3.519 26.572 1.00 90.44 163 ASP A N 1
ATOM 1325 C CA . ASP A 1 163 ? -11.038 3.687 27.832 1.00 90.44 163 ASP A CA 1
ATOM 1326 C C . ASP A 1 163 ? -11.713 4.702 28.771 1.00 90.44 163 ASP A C 1
ATOM 1328 O O . ASP A 1 163 ? -11.709 4.534 29.985 1.00 90.44 163 ASP A O 1
ATOM 1332 N N . SER A 1 164 ? -12.353 5.739 28.217 1.00 90.62 164 SER A N 1
ATOM 1333 C CA . SER A 1 164 ? -13.095 6.738 28.996 1.00 90.62 164 SER A CA 1
ATOM 1334 C C . SER A 1 164 ? -14.528 6.333 29.359 1.00 90.62 164 SER A C 1
ATOM 1336 O O . SER A 1 164 ? -15.258 7.166 29.895 1.00 90.62 164 SER A O 1
ATOM 1338 N N . GLY A 1 165 ? -14.981 5.123 29.005 1.00 87.12 165 GLY A N 1
ATOM 1339 C CA . GLY A 1 165 ? -16.368 4.675 29.210 1.00 87.12 165 GLY A CA 1
ATOM 1340 C C . GLY A 1 165 ? -17.407 5.441 28.377 1.00 87.12 165 GLY A C 1
ATOM 1341 O O . GLY A 1 165 ? -18.612 5.264 28.524 1.00 87.12 165 GLY A O 1
ATOM 1342 N N . SER A 1 166 ? -16.984 6.307 27.450 1.00 88.56 166 SER A N 1
ATOM 1343 C CA . SER A 1 166 ? -17.906 7.125 26.651 1.00 88.56 166 SER A CA 1
ATOM 1344 C C . SER A 1 166 ? -18.716 6.293 25.656 1.00 88.56 166 SER A C 1
ATOM 1346 O O . SER A 1 166 ? -19.789 6.712 25.227 1.00 88.56 166 SER A O 1
ATOM 1348 N N . VAL A 1 167 ? -18.220 5.109 25.289 1.00 87.31 167 VAL A N 1
ATOM 1349 C CA . VAL A 1 167 ? -18.949 4.159 24.440 1.00 87.31 167 VAL A CA 1
ATOM 1350 C C . VAL A 1 167 ? -20.208 3.629 25.142 1.00 87.31 167 VAL A C 1
ATOM 1352 O O . VAL A 1 167 ? -21.245 3.545 24.486 1.00 87.31 167 VAL A O 1
ATOM 1355 N N . GLU A 1 168 ? -20.167 3.370 26.455 1.00 85.25 168 GLU A N 1
ATOM 1356 C CA . GLU A 1 168 ? -21.336 2.958 27.259 1.00 85.25 168 GLU A CA 1
ATOM 1357 C C . GLU A 1 168 ? -22.446 4.007 27.185 1.00 85.25 168 GLU A C 1
ATOM 1359 O O . GLU A 1 168 ? -23.600 3.707 26.876 1.00 85.25 168 GLU A O 1
ATOM 1364 N N . PHE A 1 169 ? -22.066 5.273 27.369 1.00 86.69 169 PHE A N 1
ATOM 1365 C CA . PHE A 1 169 ? -22.990 6.400 27.298 1.00 86.69 169 PHE A CA 1
ATOM 1366 C C . PHE A 1 169 ? -23.606 6.600 25.905 1.00 86.69 169 PHE A C 1
ATOM 1368 O O . PHE A 1 169 ? -24.731 7.075 25.782 1.00 86.69 169 PHE A O 1
ATOM 1375 N N . ILE A 1 170 ? -22.886 6.267 24.833 1.00 86.88 170 ILE A N 1
ATOM 1376 C CA . ILE A 1 170 ? -23.427 6.379 23.471 1.00 86.88 170 ILE A CA 1
ATOM 1377 C C . ILE A 1 170 ? -24.409 5.237 23.185 1.00 86.88 170 ILE A C 1
ATOM 1379 O O . ILE A 1 170 ? -25.426 5.469 22.537 1.00 86.88 170 ILE A O 1
ATOM 1383 N N . ILE A 1 171 ? -24.129 4.028 23.676 1.00 86.38 171 ILE A N 1
ATOM 1384 C CA . ILE A 1 171 ? -24.977 2.843 23.463 1.00 86.38 171 ILE A CA 1
ATOM 1385 C C . ILE A 1 171 ? -26.258 2.892 24.312 1.00 86.38 171 ILE A C 1
ATOM 1387 O O . ILE A 1 171 ? -27.235 2.236 23.969 1.00 86.38 171 ILE A O 1
ATOM 1391 N N . SER A 1 172 ? -26.306 3.688 25.386 1.00 84.25 172 SER A N 1
ATOM 1392 C CA . SER A 1 172 ? -27.542 3.892 26.163 1.00 84.25 172 SER A CA 1
ATOM 1393 C C . SER A 1 172 ? -28.623 4.684 25.406 1.00 84.25 172 SER A C 1
ATOM 1395 O O . SER A 1 172 ? -29.780 4.722 25.823 1.00 84.25 172 SER A O 1
ATOM 1397 N N . ARG A 1 173 ? -28.259 5.309 24.280 1.00 85.06 173 ARG A N 1
ATOM 1398 C CA . ARG A 1 173 ? -29.166 5.970 23.327 1.00 85.06 173 ARG A CA 1
ATOM 1399 C C . ARG A 1 173 ? -29.710 4.950 22.311 1.00 85.06 173 ARG A C 1
ATOM 1401 O O . ARG A 1 173 ? -29.185 3.843 22.243 1.00 85.06 173 ARG A O 1
ATOM 1408 N N . PRO A 1 174 ? -30.718 5.285 21.477 1.00 88.19 174 PRO A N 1
ATOM 1409 C CA . PRO A 1 174 ? -31.239 4.374 20.448 1.00 88.19 174 PRO A CA 1
ATOM 1410 C C . PRO A 1 174 ? -30.265 4.206 19.259 1.00 88.19 174 PRO A C 1
ATOM 1412 O O . PRO A 1 174 ? -30.604 4.501 18.119 1.00 88.19 174 PRO A O 1
ATOM 1415 N N . ILE A 1 175 ? -29.032 3.771 19.532 1.00 87.88 175 ILE A N 1
ATOM 1416 C CA . ILE A 1 175 ? -27.993 3.428 18.558 1.00 87.88 175 ILE A CA 1
ATOM 1417 C C . ILE A 1 175 ? -27.506 2.022 18.896 1.00 87.88 175 ILE A C 1
ATOM 1419 O O . ILE A 1 175 ? -27.065 1.750 20.014 1.00 87.88 175 ILE A O 1
ATOM 1423 N N . THR A 1 176 ? -27.557 1.110 17.930 1.00 87.94 176 THR A N 1
ATOM 1424 C CA . THR A 1 176 ? -27.113 -0.267 18.156 1.00 87.94 176 THR A CA 1
ATOM 1425 C C . THR A 1 176 ? -25.585 -0.363 18.223 1.00 87.94 176 THR A C 1
ATOM 1427 O O . THR A 1 176 ? -24.849 0.406 17.600 1.00 87.94 176 THR A O 1
ATOM 1430 N N . ARG A 1 177 ? -25.071 -1.383 18.929 1.00 87.00 177 ARG A N 1
ATOM 1431 C CA . ARG A 1 177 ? -23.626 -1.691 18.959 1.00 87.00 177 ARG A CA 1
ATOM 1432 C C . ARG A 1 177 ? -23.051 -1.846 17.543 1.00 87.00 177 ARG A C 1
ATOM 1434 O O . ARG A 1 177 ? -21.954 -1.372 17.260 1.00 87.00 177 ARG A O 1
ATOM 1441 N N . ALA A 1 178 ? -23.792 -2.499 16.649 1.00 88.94 178 ALA A N 1
ATOM 1442 C CA . ALA A 1 178 ? -23.352 -2.706 15.275 1.00 88.94 178 ALA A CA 1
ATOM 1443 C C . ALA A 1 178 ? -23.234 -1.385 14.505 1.00 88.94 178 ALA A C 1
ATOM 1445 O O . ALA A 1 178 ? -22.192 -1.136 13.901 1.00 88.94 178 ALA A O 1
ATOM 1446 N N . GLU A 1 179 ? -24.248 -0.522 14.576 1.00 91.38 179 GLU A N 1
ATOM 1447 C CA . GLU A 1 179 ? -24.216 0.794 13.928 1.00 91.38 179 GLU A CA 1
ATOM 1448 C C . GLU A 1 179 ? -23.044 1.635 14.426 1.00 91.38 179 GLU A C 1
ATOM 1450 O O . GLU A 1 179 ? -22.297 2.174 13.612 1.00 91.38 179 GLU A O 1
ATOM 1455 N N . LEU A 1 180 ? -22.815 1.689 15.743 1.00 91.06 180 LEU A N 1
ATOM 1456 C CA . LEU A 1 180 ? -21.694 2.443 16.303 1.00 91.06 180 LEU A CA 1
ATOM 1457 C C . LEU A 1 180 ? -20.344 1.946 15.763 1.00 91.06 180 LEU A C 1
ATOM 1459 O O . LEU A 1 180 ? -19.500 2.757 15.378 1.00 91.06 180 LEU A O 1
ATOM 1463 N N . TYR A 1 181 ? -20.147 0.625 15.715 1.00 92.44 181 TYR A N 1
ATOM 1464 C CA . TYR A 1 181 ? -18.925 0.016 15.192 1.00 92.44 181 TYR A CA 1
ATOM 1465 C C . TYR A 1 181 ? -18.702 0.386 13.722 1.00 92.44 181 TYR A C 1
ATOM 1467 O O . TYR A 1 181 ? -17.633 0.883 13.361 1.00 92.44 181 TYR A O 1
ATOM 1475 N N . PHE A 1 182 ? -19.721 0.189 12.879 1.00 92.88 182 PHE A N 1
ATOM 1476 C CA . PHE A 1 182 ? -19.607 0.433 11.444 1.00 92.88 182 PHE A CA 1
ATOM 1477 C C . PHE A 1 182 ? -19.446 1.914 11.111 1.00 92.88 182 PHE A C 1
ATOM 1479 O O . PHE A 1 182 ? -18.584 2.224 10.299 1.00 92.88 182 PHE A O 1
ATOM 1486 N N . ILE A 1 183 ? -20.179 2.822 11.768 1.00 93.31 183 ILE A N 1
ATOM 1487 C CA . ILE A 1 183 ? -20.059 4.275 11.552 1.00 93.31 183 ILE A CA 1
ATO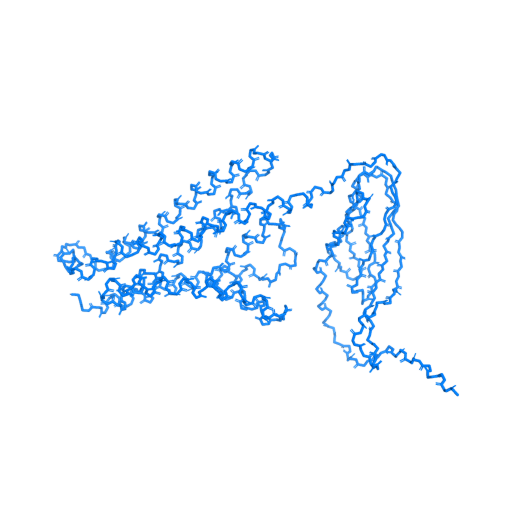M 1488 C C . ILE A 1 183 ? -18.640 4.759 11.868 1.00 93.31 183 ILE A C 1
ATOM 1490 O O . ILE A 1 183 ? -18.053 5.547 11.121 1.00 93.31 183 ILE A O 1
ATOM 1494 N N . ARG A 1 184 ? -18.068 4.297 12.987 1.00 92.94 184 ARG A N 1
ATOM 1495 C CA . ARG A 1 184 ? -16.721 4.706 13.400 1.00 92.94 184 ARG A CA 1
ATOM 1496 C C . ARG A 1 184 ? -15.667 4.151 12.451 1.00 92.94 184 ARG A C 1
ATOM 1498 O O . ARG A 1 184 ? -14.824 4.917 11.991 1.00 92.94 184 ARG A O 1
ATOM 1505 N N . LEU A 1 185 ? -15.762 2.869 12.103 1.00 94.19 185 LEU A N 1
ATOM 1506 C CA . LEU A 1 185 ? -14.839 2.236 11.168 1.00 94.19 185 LEU A CA 1
ATOM 1507 C C . LEU A 1 185 ? -14.918 2.876 9.771 1.00 94.19 185 LEU A C 1
ATOM 1509 O O . LEU A 1 185 ? -13.889 3.226 9.193 1.00 94.19 185 LEU A O 1
ATOM 1513 N N . SER A 1 186 ? -16.125 3.071 9.231 1.00 94.56 186 SER A N 1
ATOM 1514 C CA . SER A 1 186 ? -16.322 3.655 7.902 1.00 94.56 186 SER A CA 1
ATOM 1515 C C . SER A 1 186 ? -15.814 5.090 7.829 1.00 94.56 186 SER A C 1
ATOM 1517 O O . SER A 1 186 ? -15.267 5.476 6.802 1.00 94.56 186 SER A O 1
ATOM 1519 N N . SER A 1 187 ? -15.934 5.863 8.915 1.00 94.62 187 SER A N 1
ATOM 1520 C CA . SER A 1 187 ? -15.389 7.221 8.998 1.00 94.62 187 SER A CA 1
ATOM 1521 C C . SER A 1 187 ? -13.872 7.242 8.791 1.00 94.62 187 SER A C 1
ATOM 1523 O O . SER A 1 187 ? -13.372 8.001 7.963 1.00 94.62 187 SER A O 1
ATOM 1525 N N . GLY A 1 188 ? -13.117 6.361 9.454 1.00 95.06 188 GLY A N 1
ATOM 1526 C CA . GLY A 1 188 ? -11.671 6.308 9.231 1.00 95.06 188 GLY A CA 1
ATOM 1527 C C . GLY A 1 188 ? -11.273 5.735 7.871 1.00 95.06 188 GLY A C 1
ATOM 1528 O O . GLY A 1 188 ? -10.316 6.222 7.271 1.00 95.06 188 GLY A O 1
ATOM 1529 N N . ILE A 1 189 ? -12.023 4.766 7.334 1.00 95.94 189 ILE A N 1
ATOM 1530 C CA . ILE A 1 189 ? -11.802 4.275 5.962 1.00 95.94 189 ILE A CA 1
ATOM 1531 C C . ILE A 1 189 ? -12.054 5.396 4.943 1.00 95.94 189 ILE A C 1
ATOM 1533 O O . ILE A 1 189 ? -11.260 5.570 4.020 1.00 95.94 189 ILE A O 1
ATOM 1537 N N . LEU A 1 190 ? -13.106 6.197 5.127 1.00 97.06 190 LEU A N 1
ATOM 1538 C CA . LEU A 1 190 ? -13.394 7.349 4.276 1.00 97.06 190 LEU A CA 1
ATOM 1539 C C . LEU A 1 190 ? -12.268 8.387 4.349 1.00 97.06 190 LEU A C 1
ATOM 1541 O O . LEU A 1 190 ? -11.827 8.875 3.311 1.00 97.06 190 LEU A O 1
ATOM 1545 N N . THR A 1 191 ? -11.733 8.658 5.543 1.00 96.62 191 THR A N 1
ATOM 1546 C CA . THR A 1 191 ? -10.554 9.521 5.709 1.00 96.62 191 THR A CA 1
ATOM 1547 C C . THR A 1 191 ? -9.343 8.977 4.950 1.00 96.62 191 THR A C 1
ATOM 1549 O O . THR A 1 191 ? -8.659 9.747 4.282 1.00 96.62 191 THR A O 1
ATOM 1552 N N . ALA A 1 192 ? -9.099 7.662 4.972 1.00 96.62 192 ALA A N 1
ATOM 1553 C CA . ALA A 1 192 ? -8.028 7.042 4.188 1.00 96.62 192 ALA A CA 1
ATOM 1554 C C . ALA A 1 192 ? -8.233 7.217 2.671 1.00 96.62 192 ALA A C 1
ATOM 1556 O O . ALA A 1 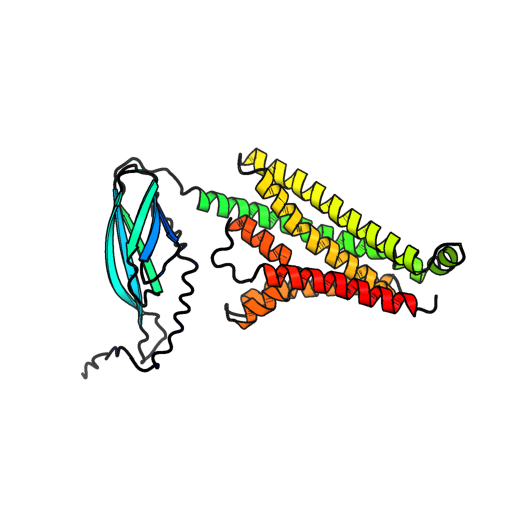192 ? -7.272 7.515 1.957 1.00 96.62 192 ALA A O 1
ATOM 1557 N N . ILE A 1 193 ? -9.472 7.080 2.179 1.00 97.31 193 ILE A N 1
ATOM 1558 C CA . ILE A 1 193 ? -9.833 7.315 0.770 1.00 97.31 193 ILE A CA 1
ATOM 1559 C C . ILE A 1 193 ? -9.566 8.766 0.380 1.00 97.31 193 ILE A C 1
ATOM 1561 O O . ILE A 1 193 ? -8.855 9.014 -0.593 1.00 97.31 193 ILE A O 1
ATOM 1565 N N . VAL A 1 194 ? -10.081 9.719 1.157 1.00 97.62 194 VAL A N 1
ATOM 1566 C CA . VAL A 1 194 ? -9.924 11.152 0.886 1.00 97.62 194 VAL A CA 1
ATOM 1567 C C . VAL A 1 194 ? -8.454 11.564 0.962 1.00 97.62 194 VAL A C 1
ATOM 1569 O O . VAL A 1 194 ? -7.961 12.215 0.045 1.00 97.62 194 VAL A O 1
ATOM 1572 N N . ALA A 1 195 ? -7.720 11.132 1.990 1.00 96.69 195 ALA A N 1
ATOM 1573 C CA . ALA A 1 195 ? -6.293 11.419 2.126 1.00 96.69 195 ALA A CA 1
ATOM 1574 C C . ALA A 1 195 ? -5.486 10.864 0.944 1.00 96.69 195 ALA A C 1
ATOM 1576 O O . ALA A 1 195 ? -4.629 11.561 0.403 1.00 96.69 195 ALA A O 1
ATOM 1577 N N . SER A 1 196 ? -5.796 9.644 0.497 1.00 96.94 196 SER A N 1
ATOM 1578 C CA . SER A 1 196 ? -5.121 9.028 -0.650 1.00 96.94 196 SER A CA 1
ATOM 1579 C C . SER A 1 196 ? -5.443 9.739 -1.958 1.00 96.94 196 SER A C 1
ATOM 1581 O O . SER A 1 196 ? -4.539 9.973 -2.756 1.00 96.94 196 SER A O 1
ATOM 1583 N N . ALA A 1 197 ? -6.705 10.123 -2.165 1.00 96.56 197 ALA A N 1
ATOM 1584 C CA . ALA A 1 197 ? -7.144 10.882 -3.331 1.00 96.56 197 ALA A CA 1
ATOM 1585 C C . ALA A 1 197 ? -6.483 12.265 -3.391 1.00 96.56 197 ALA A C 1
ATOM 1587 O O . ALA A 1 197 ? -5.966 12.642 -4.443 1.00 96.56 197 ALA A O 1
ATOM 1588 N N . ILE A 1 198 ? -6.441 12.995 -2.271 1.00 96.06 198 ILE A N 1
ATOM 1589 C CA . ILE A 1 198 ? -5.777 14.303 -2.183 1.00 96.06 198 ILE A CA 1
ATOM 1590 C C . ILE A 1 198 ? -4.279 14.146 -2.433 1.00 96.06 198 ILE A C 1
ATOM 1592 O O . ILE A 1 198 ? -3.735 14.838 -3.288 1.00 96.06 198 ILE A O 1
ATOM 1596 N N . PHE A 1 199 ? -3.616 13.213 -1.744 1.00 94.62 199 PHE A N 1
ATOM 1597 C CA . PHE A 1 199 ? -2.184 12.975 -1.918 1.00 94.62 199 PHE A CA 1
ATOM 1598 C C . PHE A 1 199 ? -1.846 12.602 -3.363 1.00 94.62 199 PHE A C 1
ATOM 1600 O O . PHE A 1 199 ? -0.991 13.231 -3.981 1.00 94.62 199 PHE A O 1
ATOM 1607 N N . GLY A 1 200 ? -2.542 11.610 -3.922 1.00 93.44 200 GLY A N 1
ATOM 1608 C CA . GLY A 1 200 ? -2.306 11.151 -5.284 1.00 93.44 200 GLY A CA 1
ATOM 1609 C C . GLY A 1 200 ? -2.589 12.231 -6.323 1.00 93.44 200 GLY A C 1
ATOM 1610 O O . GLY A 1 200 ? -1.809 12.373 -7.259 1.00 93.44 200 GLY A O 1
ATOM 1611 N N . SER A 1 201 ? -3.636 13.040 -6.134 1.00 93.25 201 SER A N 1
ATOM 1612 C CA . SER A 1 201 ? -3.952 14.153 -7.036 1.00 93.25 201 SER A CA 1
ATOM 1613 C C . SER A 1 201 ? -2.905 15.255 -6.934 1.00 93.25 201 SER A C 1
ATOM 1615 O O . SER A 1 201 ? -2.293 15.598 -7.934 1.00 93.25 201 SER A O 1
ATOM 1617 N N . VAL A 1 202 ? -2.633 15.782 -5.738 1.00 92.38 202 VAL A N 1
ATOM 1618 C CA . VAL A 1 202 ? -1.693 16.899 -5.557 1.00 92.38 202 VAL A CA 1
ATOM 1619 C C . VAL A 1 202 ? -0.282 16.488 -5.962 1.00 92.38 202 VAL A C 1
ATOM 1621 O O . VAL A 1 202 ? 0.340 17.150 -6.792 1.00 92.38 202 VAL A O 1
ATOM 1624 N N . PHE A 1 203 ? 0.224 15.383 -5.416 1.00 90.31 203 PHE A N 1
ATOM 1625 C CA . PHE A 1 203 ? 1.596 14.950 -5.656 1.00 90.31 203 PHE A CA 1
ATOM 1626 C C . PHE A 1 203 ? 1.766 14.401 -7.075 1.00 90.31 203 PHE A C 1
ATOM 1628 O O . PHE A 1 203 ? 2.723 14.749 -7.766 1.00 90.31 203 PHE A O 1
ATOM 1635 N N . GLY A 1 204 ? 0.801 13.605 -7.546 1.00 88.56 204 GLY A N 1
ATOM 1636 C CA . GLY A 1 204 ? 0.824 13.032 -8.887 1.00 88.56 204 GLY A CA 1
ATOM 1637 C C . GLY A 1 204 ? 0.678 14.081 -9.983 1.00 88.56 204 GLY A C 1
ATOM 1638 O O . GLY A 1 204 ? 1.451 14.044 -10.939 1.00 88.56 204 GLY A O 1
ATOM 1639 N N . LEU A 1 205 ? -0.241 15.046 -9.848 1.00 87.50 205 LEU A N 1
ATOM 1640 C CA . LEU A 1 205 ? -0.381 16.142 -10.813 1.00 87.50 205 LEU A CA 1
ATOM 1641 C C . LEU A 1 205 ? 0.841 17.055 -10.791 1.00 87.50 205 LEU A C 1
ATOM 1643 O O . LEU A 1 205 ? 1.360 17.357 -11.859 1.00 87.50 205 LEU A O 1
ATOM 1647 N N . SER A 1 206 ? 1.339 17.445 -9.612 1.00 87.81 206 SER A N 1
ATOM 1648 C CA . SER A 1 206 ? 2.526 18.313 -9.518 1.00 87.81 206 SER A CA 1
ATOM 1649 C C . SER A 1 206 ? 3.723 17.684 -10.223 1.00 87.81 206 SER A C 1
ATOM 1651 O O . SER A 1 206 ? 4.356 18.314 -11.067 1.00 87.81 206 SER A O 1
ATOM 1653 N N . PHE A 1 207 ? 3.985 16.406 -9.945 1.00 84.44 207 PHE A N 1
ATOM 1654 C CA . PHE A 1 207 ? 5.044 15.659 -10.613 1.00 84.44 207 PHE A CA 1
ATOM 1655 C C . PHE A 1 207 ? 4.826 15.571 -12.127 1.00 84.44 207 PHE A C 1
ATOM 1657 O O . PHE A 1 207 ? 5.737 15.817 -12.914 1.00 84.44 207 PHE A O 1
ATOM 1664 N N . SER A 1 208 ? 3.604 15.256 -12.547 1.00 81.38 208 SER A N 1
ATOM 1665 C CA . SER A 1 208 ? 3.285 15.077 -13.963 1.00 81.38 208 SER A CA 1
ATOM 1666 C C . SER A 1 208 ? 3.367 16.385 -14.751 1.00 81.38 208 SER A C 1
ATOM 1668 O O . SER A 1 208 ? 3.769 16.361 -15.910 1.00 81.38 208 SER A O 1
ATOM 1670 N N . LEU A 1 209 ? 3.058 17.523 -14.122 1.00 77.88 209 LEU A N 1
ATOM 1671 C CA . LEU A 1 209 ? 3.246 18.861 -14.688 1.00 77.88 209 LEU A CA 1
ATOM 1672 C C . LEU A 1 209 ? 4.727 19.220 -14.827 1.00 77.88 209 LEU A C 1
ATOM 1674 O O . LEU A 1 209 ? 5.122 19.778 -15.843 1.00 77.88 209 LEU A O 1
ATOM 1678 N N . MET A 1 210 ? 5.566 18.865 -13.849 1.00 77.31 210 MET A N 1
ATOM 1679 C CA . MET A 1 210 ? 7.009 19.118 -13.938 1.00 77.31 210 MET A CA 1
ATOM 1680 C C . MET A 1 210 ? 7.667 18.324 -15.074 1.00 77.31 210 MET A C 1
ATOM 1682 O O . MET A 1 210 ? 8.607 18.801 -15.705 1.00 77.31 210 MET A O 1
ATOM 1686 N N . ILE A 1 211 ? 7.177 17.113 -15.343 1.00 74.06 211 ILE A N 1
ATOM 1687 C CA . ILE A 1 211 ? 7.850 16.136 -16.218 1.00 74.06 211 ILE A CA 1
ATOM 1688 C C . ILE A 1 211 ? 7.117 15.950 -17.549 1.00 74.06 211 ILE A C 1
ATOM 1690 O O . ILE A 1 211 ? 7.626 15.293 -18.452 1.00 74.06 211 ILE A O 1
ATOM 1694 N N . HIS A 1 212 ? 5.954 16.586 -17.704 1.00 64.81 212 HIS A N 1
ATOM 1695 C CA . HIS A 1 212 ? 5.114 16.529 -18.900 1.00 64.81 212 HIS A CA 1
ATOM 1696 C C . HIS A 1 212 ? 4.759 15.083 -19.294 1.00 64.81 212 HIS A C 1
ATOM 1698 O O . HIS A 1 212 ? 4.740 14.731 -20.472 1.00 64.81 212 HIS A O 1
ATOM 1704 N N . CYS A 1 213 ? 4.494 14.225 -18.301 1.00 63.19 213 CYS A N 1
ATOM 1705 C CA . CYS A 1 213 ? 4.320 12.783 -18.494 1.00 63.19 213 CYS A CA 1
ATOM 1706 C C . CYS A 1 213 ? 3.078 12.238 -17.761 1.00 63.19 213 CYS A C 1
ATOM 1708 O O . CYS A 1 213 ? 2.747 12.697 -16.672 1.00 63.19 213 CYS A O 1
ATOM 1710 N N . PHE A 1 214 ? 2.381 11.283 -18.396 1.00 66.38 214 PHE A N 1
ATOM 1711 C CA . PHE A 1 214 ? 1.139 10.576 -18.015 1.00 66.38 214 PHE A CA 1
ATOM 1712 C C . PHE A 1 214 ? 0.488 10.935 -16.659 1.00 66.38 214 PHE A C 1
ATOM 1714 O O . PHE A 1 214 ? 0.472 10.131 -15.722 1.00 66.38 214 PHE A O 1
ATOM 1721 N N . ALA A 1 215 ? -0.161 12.102 -16.588 1.00 73.12 215 ALA A N 1
ATOM 1722 C CA . ALA A 1 215 ? -0.752 12.617 -15.351 1.00 73.12 215 ALA A CA 1
ATOM 1723 C C . ALA A 1 215 ? -1.746 11.660 -14.679 1.00 73.12 215 ALA A C 1
ATOM 1725 O O . ALA A 1 215 ? -1.616 11.339 -13.498 1.00 73.12 215 ALA A O 1
ATOM 1726 N N . MET A 1 216 ? -2.701 11.134 -15.448 1.00 79.94 216 MET A N 1
ATOM 1727 C CA . MET A 1 216 ? -3.738 10.246 -14.911 1.00 79.94 216 MET A CA 1
ATOM 1728 C C . MET A 1 216 ? -3.176 8.909 -14.417 1.00 79.94 216 MET A C 1
ATOM 1730 O O . MET A 1 216 ? -3.683 8.352 -13.444 1.00 79.94 216 MET A O 1
ATOM 1734 N N . TYR A 1 217 ? -2.115 8.404 -15.053 1.00 84.12 217 TYR A N 1
ATOM 1735 C CA . TYR A 1 217 ? -1.452 7.165 -14.648 1.00 84.12 217 TYR A CA 1
ATOM 1736 C C . TYR A 1 217 ? -0.767 7.331 -13.289 1.00 84.12 217 TYR A C 1
ATOM 1738 O O . TYR A 1 217 ? -1.029 6.561 -12.363 1.00 84.12 217 TYR A O 1
ATOM 1746 N N . THR A 1 218 ? 0.053 8.375 -13.147 1.00 85.12 218 THR A N 1
ATOM 1747 C CA . THR A 1 218 ? 0.803 8.647 -11.917 1.00 85.12 218 THR A CA 1
ATOM 1748 C C . THR A 1 218 ? -0.128 8.920 -10.739 1.00 85.12 218 THR A C 1
ATOM 1750 O O . THR A 1 218 ? 0.058 8.345 -9.667 1.00 85.12 218 THR A O 1
ATOM 1753 N N . VAL A 1 219 ? -1.175 9.727 -10.946 1.00 90.25 219 VAL A N 1
ATOM 1754 C CA . VAL A 1 219 ? -2.203 9.994 -9.927 1.00 90.25 219 VAL A CA 1
ATOM 1755 C C . VAL A 1 219 ? -2.864 8.691 -9.475 1.00 90.25 219 VAL A C 1
ATOM 1757 O O . VAL A 1 219 ? -2.878 8.388 -8.282 1.00 90.25 219 VAL A O 1
ATOM 1760 N N . SER A 1 220 ? -3.355 7.884 -10.419 1.00 91.00 220 SER A N 1
ATOM 1761 C CA . SER A 1 220 ? -4.068 6.639 -10.104 1.00 91.00 220 SER A CA 1
ATOM 1762 C C . SER A 1 220 ? -3.189 5.648 -9.340 1.00 91.00 220 SER A C 1
ATOM 1764 O O . SER A 1 220 ? -3.646 5.014 -8.389 1.00 91.00 220 SER A O 1
ATOM 1766 N N . ILE A 1 221 ? -1.911 5.534 -9.713 1.00 90.88 221 ILE A N 1
ATOM 1767 C CA . ILE A 1 221 ? -0.977 4.633 -9.037 1.00 90.88 221 ILE A CA 1
ATOM 1768 C C . ILE A 1 221 ? -0.620 5.114 -7.638 1.00 90.88 221 ILE A C 1
ATOM 1770 O O . ILE A 1 221 ? -0.547 4.286 -6.733 1.00 90.88 221 ILE A O 1
ATOM 1774 N N . LEU A 1 222 ? -0.428 6.416 -7.423 1.00 93.50 222 LEU A N 1
ATOM 1775 C CA . LEU A 1 222 ? -0.163 6.938 -6.081 1.00 93.50 222 LEU A CA 1
ATOM 1776 C C . LEU A 1 222 ? -1.364 6.734 -5.148 1.00 93.50 222 LEU A C 1
ATOM 1778 O O . LEU A 1 222 ? -1.171 6.374 -3.987 1.00 93.50 222 LEU A O 1
ATOM 1782 N N . ILE A 1 223 ? -2.595 6.869 -5.660 1.00 95.00 223 ILE A N 1
ATOM 1783 C CA . ILE A 1 223 ? -3.813 6.522 -4.909 1.00 95.00 223 ILE A CA 1
ATOM 1784 C C . ILE A 1 223 ? -3.810 5.029 -4.560 1.00 95.00 223 ILE A C 1
ATOM 1786 O O . ILE A 1 223 ? -3.985 4.671 -3.396 1.00 95.00 223 ILE A O 1
ATOM 1790 N N . LEU A 1 224 ? -3.577 4.158 -5.550 1.00 93.38 224 LEU A N 1
ATOM 1791 C CA . LEU A 1 224 ? -3.556 2.704 -5.361 1.00 93.38 224 LEU A CA 1
ATOM 1792 C C . LEU A 1 224 ? -2.429 2.248 -4.423 1.00 93.38 224 LEU A C 1
ATOM 1794 O O . LEU A 1 224 ? -2.565 1.238 -3.736 1.00 93.38 224 LEU A O 1
ATOM 1798 N N . MET A 1 225 ? -1.323 2.987 -4.380 1.00 93.56 225 MET A N 1
ATOM 1799 C CA . MET A 1 225 ? -0.217 2.735 -3.467 1.00 93.56 225 MET A CA 1
ATOM 1800 C C . MET A 1 225 ? -0.590 3.099 -2.029 1.00 93.56 225 MET A C 1
ATOM 1802 O O . MET A 1 225 ? -0.327 2.316 -1.119 1.00 93.56 225 MET A O 1
ATOM 1806 N N . LEU A 1 226 ? -1.200 4.263 -1.809 1.00 95.25 226 LEU A N 1
ATOM 1807 C CA . LEU A 1 226 ? -1.406 4.803 -0.467 1.00 95.25 226 LEU A CA 1
ATOM 1808 C C . LEU A 1 226 ? -2.662 4.247 0.222 1.00 95.25 226 LEU A C 1
ATOM 1810 O O . LEU A 1 226 ? -2.605 3.881 1.396 1.00 95.25 226 LEU A O 1
ATOM 1814 N N . LEU A 1 227 ? -3.773 4.110 -0.508 1.00 95.69 227 LEU A N 1
ATOM 1815 C CA . LEU A 1 227 ? -5.068 3.709 0.050 1.00 95.69 227 LEU A CA 1
ATOM 1816 C C . LEU A 1 227 ? -5.014 2.394 0.851 1.00 95.69 227 LEU A C 1
ATOM 1818 O O . LEU A 1 227 ? -5.425 2.403 2.014 1.00 95.69 227 LEU A O 1
ATOM 1822 N N . PRO A 1 228 ? -4.475 1.280 0.316 1.00 93.94 228 PRO A N 1
ATOM 1823 C CA . PRO A 1 228 ? -4.461 0.010 1.041 1.00 93.94 228 PRO A CA 1
ATOM 1824 C C . PRO A 1 228 ? -3.652 0.078 2.340 1.00 93.94 228 PRO A C 1
ATOM 1826 O O . PRO A 1 228 ? -4.058 -0.502 3.347 1.00 93.94 228 PRO A O 1
ATOM 1829 N N . ILE A 1 229 ? -2.542 0.825 2.338 1.00 94.44 229 ILE A N 1
ATOM 1830 C CA . ILE A 1 229 ? -1.686 1.023 3.513 1.00 94.44 229 ILE A CA 1
ATOM 1831 C C . ILE A 1 229 ? -2.441 1.783 4.601 1.00 94.44 229 ILE A C 1
ATOM 1833 O O . ILE A 1 229 ? -2.454 1.343 5.752 1.00 94.44 229 ILE A O 1
ATOM 1837 N N . LEU A 1 230 ? -3.082 2.902 4.255 1.00 96.38 230 LEU A N 1
ATOM 1838 C CA . LEU A 1 230 ? -3.798 3.728 5.229 1.00 96.38 230 LEU A CA 1
ATOM 1839 C C . LEU A 1 230 ? -4.999 2.988 5.820 1.00 96.38 230 LEU A C 1
ATOM 1841 O O . LEU A 1 230 ? -5.185 2.981 7.039 1.00 96.38 230 LEU A O 1
ATOM 1845 N N . THR A 1 231 ? -5.778 2.311 4.973 1.00 96.50 231 THR A N 1
ATOM 1846 C CA . THR A 1 231 ? -6.916 1.499 5.414 1.00 96.50 231 THR A CA 1
ATOM 1847 C C . THR A 1 231 ? -6.471 0.368 6.337 1.00 96.50 231 THR A C 1
ATOM 1849 O O . THR A 1 231 ? -7.102 0.149 7.373 1.00 96.50 231 THR A O 1
ATOM 1852 N N . PHE A 1 232 ? -5.378 -0.327 6.010 1.00 96.12 232 PHE A N 1
ATOM 1853 C CA . PHE A 1 232 ? -4.856 -1.407 6.842 1.00 96.12 232 PHE A CA 1
ATOM 1854 C C . PHE A 1 232 ? -4.442 -0.912 8.235 1.00 96.12 232 PHE A C 1
ATOM 1856 O O . PHE A 1 232 ? -4.923 -1.448 9.231 1.00 96.12 232 PHE A O 1
ATOM 1863 N N . HIS A 1 233 ? -3.614 0.134 8.325 1.00 95.88 233 HIS A N 1
ATOM 1864 C CA . HIS A 1 233 ? -3.115 0.624 9.616 1.00 95.88 233 HIS A CA 1
ATOM 1865 C C . HIS A 1 233 ? -4.222 1.204 10.501 1.00 95.88 233 HIS A C 1
ATOM 1867 O O . HIS A 1 233 ? -4.224 0.970 11.710 1.00 95.88 233 HIS A O 1
ATOM 1873 N N . TYR A 1 234 ? -5.200 1.892 9.904 1.00 97.06 234 TYR A N 1
ATOM 1874 C CA . TYR A 1 234 ? -6.388 2.332 10.632 1.00 97.06 234 TYR A CA 1
ATOM 1875 C C . TYR A 1 234 ? -7.189 1.147 11.184 1.00 97.06 234 TYR A C 1
ATOM 1877 O O . TYR A 1 234 ? -7.494 1.103 12.376 1.00 97.06 234 TYR A O 1
ATOM 1885 N N . THR A 1 235 ? -7.494 0.163 10.330 1.00 96.62 235 THR A N 1
ATOM 1886 C CA . THR A 1 235 ? -8.288 -1.018 10.710 1.00 96.62 235 THR A CA 1
ATOM 1887 C C . THR A 1 235 ? -7.572 -1.844 11.777 1.00 96.62 235 THR A C 1
ATOM 1889 O O . THR A 1 235 ? -8.216 -2.352 12.692 1.00 96.62 235 THR A O 1
ATOM 1892 N N . LEU A 1 236 ? -6.243 -1.942 11.708 1.00 96.12 236 LEU A N 1
ATOM 1893 C CA . LEU A 1 236 ? -5.417 -2.618 12.702 1.00 96.12 236 LEU A CA 1
ATOM 1894 C C . LEU A 1 236 ? -5.535 -1.956 14.080 1.00 96.12 236 LEU A C 1
ATOM 1896 O O . LEU A 1 236 ? -5.889 -2.636 15.043 1.00 96.12 236 LEU A O 1
ATOM 1900 N N . GLY A 1 237 ? -5.311 -0.641 14.176 1.00 95.44 237 GLY A N 1
ATOM 1901 C CA . GLY A 1 237 ? -5.424 0.080 15.450 1.00 95.44 237 GLY A CA 1
ATOM 1902 C C . GLY A 1 237 ? -6.850 0.064 16.011 1.00 95.44 237 GLY A C 1
ATOM 1903 O O . GLY A 1 237 ? -7.065 -0.188 17.201 1.00 95.44 237 GLY A O 1
ATOM 1904 N N . PHE A 1 238 ? -7.846 0.213 15.134 1.00 95.25 238 PHE A N 1
ATOM 1905 C CA . PHE A 1 238 ? -9.261 0.104 15.490 1.00 95.25 238 PHE A CA 1
ATOM 1906 C C . PHE A 1 238 ? -9.603 -1.284 16.052 1.00 95.25 238 PHE A C 1
ATOM 1908 O O . PHE A 1 238 ? -10.257 -1.405 17.084 1.00 95.25 238 PHE A O 1
ATOM 1915 N N . THR A 1 239 ? -9.104 -2.344 15.415 1.00 95.38 239 THR A N 1
ATOM 1916 C CA . THR A 1 239 ? -9.331 -3.727 15.848 1.00 95.38 239 THR A CA 1
ATOM 1917 C C . THR A 1 239 ? -8.654 -4.009 17.184 1.00 95.38 239 THR A C 1
ATOM 1919 O O . THR A 1 239 ? -9.298 -4.558 18.075 1.00 95.38 239 THR A O 1
ATOM 1922 N N . LEU A 1 240 ? -7.396 -3.590 17.363 1.00 95.00 240 LEU A N 1
ATOM 1923 C CA . LEU A 1 240 ? -6.647 -3.762 18.615 1.00 95.00 240 LEU A CA 1
ATOM 1924 C C . LEU A 1 240 ? -7.341 -3.103 19.811 1.00 95.00 240 LEU A C 1
ATOM 1926 O O . LEU A 1 240 ? -7.322 -3.664 20.907 1.00 95.00 240 LEU A O 1
ATOM 1930 N N . SER A 1 241 ? -8.023 -1.979 19.584 1.00 93.25 241 SER A N 1
ATOM 1931 C CA . SER A 1 241 ? -8.805 -1.275 20.610 1.00 93.25 241 SER A CA 1
ATOM 1932 C C . SER A 1 241 ? -9.904 -2.149 21.233 1.00 93.25 241 SER A C 1
ATOM 1934 O O . SER A 1 241 ? -10.259 -1.963 22.390 1.00 93.25 241 SER A O 1
ATOM 1936 N N . ASN A 1 242 ? -10.424 -3.142 20.501 1.00 92.12 242 ASN A N 1
ATOM 1937 C CA . ASN A 1 242 ? -11.428 -4.083 21.020 1.00 92.12 242 ASN A CA 1
ATOM 1938 C C . ASN A 1 242 ? -10.826 -5.195 21.892 1.00 92.12 242 ASN A C 1
ATOM 1940 O O . ASN A 1 242 ? -11.534 -5.877 22.636 1.00 92.12 242 ASN A O 1
ATOM 1944 N N . PHE A 1 243 ? -9.519 -5.427 21.783 1.00 91.88 243 PHE A N 1
ATOM 1945 C CA . PHE A 1 243 ? -8.811 -6.430 22.577 1.00 91.88 243 PHE A CA 1
ATOM 1946 C C . PHE A 1 243 ? -8.161 -5.822 23.819 1.00 91.88 243 PHE A C 1
ATOM 1948 O O . PHE A 1 243 ? -8.014 -6.511 24.828 1.00 91.88 243 PHE A O 1
ATOM 1955 N N . ILE A 1 244 ? -7.799 -4.540 23.764 1.00 91.94 244 ILE A N 1
ATOM 1956 C CA . ILE A 1 244 ? -7.049 -3.847 24.806 1.00 91.94 244 ILE A CA 1
ATOM 1957 C C . ILE A 1 244 ? -7.890 -2.678 25.319 1.00 91.94 244 ILE A C 1
ATOM 1959 O O . ILE A 1 244 ? -8.040 -1.674 24.635 1.00 91.94 244 ILE A O 1
ATOM 1963 N N . LYS A 1 245 ? -8.395 -2.782 26.556 1.00 83.56 245 LYS A N 1
ATOM 1964 C CA . LYS A 1 245 ? -9.234 -1.729 27.161 1.00 83.56 245 LYS A CA 1
ATOM 1965 C C . LYS A 1 245 ? -8.512 -0.380 27.316 1.00 83.56 245 LYS A C 1
ATOM 1967 O O . LYS A 1 245 ? -9.146 0.658 27.235 1.00 83.56 245 LYS A O 1
ATOM 1972 N N . SER A 1 246 ? -7.189 -0.398 27.501 1.00 91.31 246 SER A N 1
ATOM 1973 C CA . SER A 1 246 ? -6.383 0.818 27.666 1.00 91.31 246 SER A CA 1
ATOM 1974 C C . SER A 1 246 ? -6.037 1.460 26.322 1.00 91.31 246 SER A C 1
ATOM 1976 O O . SER A 1 246 ? -5.392 0.845 25.462 1.00 91.31 246 SER A O 1
ATOM 1978 N N . SER A 1 247 ? -6.384 2.737 26.178 1.00 91.25 247 SER A N 1
ATOM 1979 C CA . SER A 1 247 ? -6.163 3.507 24.953 1.00 91.25 247 SER A CA 1
ATOM 1980 C C . SER A 1 247 ? -4.671 3.716 24.657 1.00 91.25 247 SER A C 1
ATOM 1982 O O . SER A 1 247 ? -4.218 3.472 23.536 1.00 91.25 247 SER A O 1
ATOM 1984 N N . THR A 1 248 ? -3.869 4.055 25.671 1.00 92.88 248 THR A N 1
ATOM 1985 C CA . THR A 1 248 ? -2.416 4.257 25.545 1.00 92.88 248 THR A CA 1
ATOM 1986 C C . THR A 1 248 ? -1.691 2.976 25.136 1.00 92.88 248 THR A C 1
ATOM 1988 O O . THR A 1 248 ? -0.829 3.004 24.255 1.00 92.88 248 THR A O 1
ATOM 1991 N N . LYS A 1 249 ? -2.060 1.828 25.727 1.00 94.38 249 LYS A N 1
ATOM 1992 C CA . LYS A 1 249 ? -1.464 0.528 25.366 1.00 94.38 249 LYS A CA 1
ATOM 1993 C C . LYS A 1 249 ? -1.787 0.146 23.924 1.00 94.38 249 LYS A C 1
ATOM 1995 O O . LYS A 1 249 ? -0.914 -0.349 23.217 1.00 94.38 249 LYS A O 1
ATOM 2000 N N . THR A 1 250 ? -3.012 0.419 23.482 1.00 94.81 250 THR A N 1
ATOM 2001 C CA . THR A 1 250 ? -3.437 0.184 22.098 1.00 94.81 250 THR A CA 1
ATOM 2002 C C . THR A 1 250 ? -2.626 1.016 21.107 1.00 94.81 250 THR A C 1
ATOM 2004 O O . THR A 1 250 ? -2.131 0.477 20.115 1.00 94.81 250 THR A O 1
ATOM 2007 N N . LEU A 1 251 ? -2.444 2.312 21.386 1.00 95.50 251 LEU A N 1
ATOM 2008 C CA . LEU A 1 251 ? -1.640 3.204 20.549 1.00 95.50 251 LEU A CA 1
ATOM 2009 C C . LEU A 1 251 ? -0.189 2.715 20.454 1.00 95.50 251 LEU A C 1
ATOM 2011 O O . LEU A 1 251 ? 0.330 2.539 19.352 1.00 95.50 251 LEU A O 1
ATOM 2015 N N . GLY A 1 252 ? 0.439 2.435 21.601 1.00 95.25 252 GLY A N 1
ATOM 2016 C CA . GLY A 1 252 ? 1.816 1.946 21.656 1.00 95.25 252 GLY A CA 1
ATOM 2017 C C . GLY A 1 252 ? 2.003 0.639 20.884 1.00 95.25 252 GLY A C 1
ATOM 2018 O O . GLY A 1 252 ? 2.906 0.537 20.055 1.00 95.25 252 GLY A O 1
ATOM 2019 N N . LEU A 1 253 ? 1.109 -0.336 21.080 1.00 96.25 253 LEU A N 1
ATOM 2020 C CA . LEU A 1 253 ? 1.182 -1.615 20.373 1.00 96.25 253 LEU A CA 1
ATOM 2021 C C . LEU A 1 253 ? 0.985 -1.454 18.860 1.00 96.25 253 LEU A C 1
ATOM 2023 O O . LEU A 1 253 ? 1.690 -2.091 18.081 1.00 96.25 253 LEU A O 1
ATOM 2027 N N . SER A 1 254 ? 0.072 -0.578 18.435 1.00 96.31 254 SER A N 1
ATOM 2028 C CA . SER A 1 254 ? -0.167 -0.306 17.012 1.00 96.31 254 SER A CA 1
ATOM 2029 C C . SER A 1 254 ? 1.076 0.277 16.333 1.00 96.31 254 SER A C 1
ATOM 2031 O O . SER A 1 254 ? 1.429 -0.143 15.232 1.00 96.31 254 SER A O 1
ATOM 2033 N N . ILE A 1 255 ? 1.783 1.192 17.008 1.00 95.69 255 ILE A N 1
ATOM 2034 C CA . ILE A 1 255 ? 3.046 1.768 16.521 1.00 95.69 255 ILE A CA 1
ATOM 2035 C C . ILE A 1 255 ? 4.142 0.697 16.450 1.00 95.69 255 ILE A C 1
ATOM 2037 O O . ILE A 1 255 ? 4.850 0.612 15.449 1.00 95.69 255 ILE A O 1
ATOM 2041 N N . VAL A 1 256 ? 4.266 -0.157 17.471 1.00 96.25 256 VAL A N 1
ATOM 2042 C CA . VAL A 1 256 ? 5.247 -1.257 17.470 1.00 96.25 256 VAL A CA 1
ATOM 2043 C C . VAL A 1 256 ? 4.988 -2.222 16.312 1.00 96.25 256 VAL A C 1
ATOM 2045 O O . VAL A 1 256 ? 5.922 -2.574 15.593 1.00 96.25 256 VAL A O 1
ATOM 2048 N N . ILE A 1 257 ? 3.731 -2.612 16.079 1.00 94.62 257 ILE A N 1
ATOM 2049 C CA . ILE A 1 257 ? 3.367 -3.489 14.958 1.00 94.62 257 ILE A CA 1
ATOM 2050 C C . ILE A 1 257 ? 3.662 -2.809 13.614 1.00 94.62 257 ILE A C 1
ATOM 2052 O O . ILE A 1 257 ? 4.218 -3.451 12.726 1.00 94.62 257 ILE A O 1
ATOM 2056 N N . PHE A 1 258 ? 3.365 -1.515 13.469 1.00 93.75 258 PHE A N 1
ATOM 2057 C CA . PHE A 1 258 ? 3.727 -0.738 12.279 1.00 93.75 258 PHE A CA 1
ATOM 2058 C C . PHE A 1 258 ? 5.238 -0.761 12.002 1.00 93.75 258 PHE A C 1
ATOM 2060 O O . PHE A 1 258 ? 5.657 -1.033 10.872 1.00 93.75 258 PHE A O 1
ATOM 2067 N N . ILE A 1 259 ? 6.064 -0.531 13.028 1.00 93.00 259 ILE A N 1
ATOM 2068 C CA . ILE A 1 259 ? 7.527 -0.575 12.904 1.00 93.00 259 ILE A CA 1
ATOM 2069 C C . ILE A 1 259 ? 7.976 -1.982 12.504 1.00 93.00 259 ILE A C 1
ATOM 2071 O O . ILE A 1 259 ? 8.759 -2.121 11.566 1.00 93.00 259 ILE A O 1
ATOM 2075 N N . LEU A 1 260 ? 7.453 -3.027 13.153 1.00 91.12 260 LEU A N 1
ATOM 2076 C CA . LEU A 1 260 ? 7.788 -4.417 12.830 1.00 91.12 260 LEU A CA 1
ATOM 2077 C C . LEU A 1 260 ? 7.443 -4.762 11.381 1.00 91.12 260 LEU A C 1
ATOM 2079 O O . LEU A 1 260 ? 8.298 -5.285 10.670 1.00 91.12 260 LEU A O 1
ATOM 2083 N N . ILE A 1 261 ? 6.236 -4.423 10.918 1.00 88.62 261 ILE A N 1
ATOM 2084 C CA . ILE A 1 261 ? 5.824 -4.642 9.526 1.00 88.62 261 ILE A CA 1
ATOM 2085 C C . ILE A 1 261 ? 6.781 -3.913 8.582 1.00 88.62 261 ILE A C 1
ATOM 2087 O O . ILE A 1 261 ? 7.283 -4.522 7.642 1.00 88.62 261 ILE A O 1
ATOM 2091 N N . THR A 1 262 ? 7.100 -2.646 8.856 1.00 86.19 262 THR A N 1
ATOM 2092 C CA . THR A 1 262 ? 8.003 -1.832 8.025 1.00 86.19 262 THR A CA 1
ATOM 2093 C C . THR A 1 262 ? 9.416 -2.418 7.955 1.00 86.19 262 THR A C 1
ATOM 2095 O O . THR A 1 262 ? 10.004 -2.500 6.876 1.00 86.19 262 THR A O 1
ATOM 2098 N N . VAL A 1 263 ? 9.964 -2.860 9.088 1.00 85.75 263 VAL A N 1
ATOM 2099 C CA . VAL A 1 263 ? 11.304 -3.456 9.178 1.00 85.75 263 VAL A CA 1
ATOM 2100 C C . VAL A 1 263 ? 11.351 -4.800 8.458 1.00 85.75 263 VAL A C 1
ATOM 2102 O O . VAL A 1 263 ? 12.221 -5.003 7.609 1.00 85.75 263 VAL A O 1
ATOM 2105 N N . ILE A 1 264 ? 10.392 -5.692 8.729 1.00 82.94 264 ILE A N 1
ATOM 2106 C CA . ILE A 1 264 ? 10.284 -6.997 8.060 1.00 82.94 264 ILE A CA 1
ATOM 2107 C C . ILE A 1 264 ? 10.233 -6.787 6.547 1.00 82.94 264 ILE A C 1
ATOM 2109 O O . ILE A 1 264 ? 10.994 -7.395 5.804 1.00 82.94 264 ILE A O 1
ATOM 2113 N N . ASN A 1 265 ? 9.415 -5.847 6.095 1.00 78.12 265 ASN A N 1
ATOM 2114 C CA . ASN A 1 265 ? 9.230 -5.517 4.691 1.00 78.12 265 ASN A CA 1
ATOM 2115 C C . ASN A 1 265 ? 10.485 -4.994 3.979 1.00 78.12 265 ASN A C 1
ATOM 2117 O O . ASN A 1 265 ? 10.663 -5.256 2.788 1.00 78.12 265 ASN A O 1
ATOM 2121 N N . LYS A 1 266 ? 11.362 -4.276 4.687 1.00 77.94 266 LYS A N 1
ATOM 2122 C CA . LYS A 1 266 ? 12.631 -3.766 4.141 1.00 77.94 266 LYS A CA 1
ATOM 2123 C C . LYS A 1 266 ? 13.750 -4.815 4.175 1.00 77.94 266 LYS A C 1
ATOM 2125 O O . LYS A 1 266 ? 14.589 -4.827 3.279 1.00 77.94 266 LYS A O 1
ATOM 2130 N N . ILE A 1 267 ? 13.759 -5.699 5.176 1.00 75.31 267 ILE A N 1
ATOM 2131 C CA . ILE A 1 267 ? 14.835 -6.680 5.402 1.00 75.31 267 ILE A CA 1
ATOM 2132 C C . ILE A 1 267 ? 14.593 -8.002 4.661 1.00 75.31 267 ILE A C 1
ATOM 2134 O O . ILE A 1 267 ? 15.530 -8.586 4.114 1.00 75.31 267 ILE A O 1
ATOM 2138 N N . LEU A 1 268 ? 13.348 -8.480 4.612 1.00 68.12 268 LEU A N 1
ATOM 2139 C CA . LEU A 1 268 ? 12.981 -9.759 3.996 1.00 68.12 268 LEU A CA 1
ATOM 2140 C C . LEU A 1 268 ? 13.504 -9.941 2.554 1.00 68.12 268 LEU A C 1
ATOM 2142 O O . LEU A 1 268 ? 13.972 -11.037 2.240 1.00 68.12 268 LEU A O 1
ATOM 2146 N N . PRO A 1 269 ? 13.506 -8.906 1.687 1.00 61.75 269 PRO A N 1
ATOM 2147 C CA . PRO A 1 269 ? 14.044 -9.007 0.329 1.00 61.75 269 PRO A CA 1
ATOM 2148 C C . PRO A 1 269 ? 15.563 -9.195 0.264 1.00 61.75 269 PRO A C 1
ATOM 2150 O O . PRO A 1 269 ? 16.068 -9.698 -0.734 1.00 61.75 269 PRO A O 1
ATOM 2153 N N . ILE A 1 270 ? 16.281 -8.744 1.296 1.00 65.75 270 ILE A N 1
ATOM 2154 C CA . ILE A 1 270 ? 17.745 -8.791 1.382 1.00 65.75 270 ILE A CA 1
ATOM 2155 C C . ILE A 1 270 ? 18.189 -10.164 1.895 1.00 65.75 270 ILE A C 1
ATOM 2157 O O . ILE A 1 270 ? 19.149 -10.731 1.385 1.00 65.75 270 ILE A O 1
ATOM 2161 N N . LEU A 1 271 ? 17.477 -10.706 2.890 1.00 62.88 271 LEU A N 1
ATOM 2162 C CA . LEU A 1 271 ? 17.803 -11.996 3.508 1.00 62.88 271 LEU A CA 1
ATOM 2163 C C . LEU A 1 271 ? 17.425 -13.193 2.636 1.00 62.88 271 LEU A C 1
ATOM 2165 O O . LEU A 1 271 ? 18.120 -14.207 2.635 1.00 62.88 271 LEU A O 1
ATOM 2169 N N . LEU A 1 272 ? 16.310 -13.099 1.915 1.00 60.16 272 LEU A N 1
ATOM 2170 C CA . LEU A 1 272 ? 15.841 -14.172 1.054 1.00 60.16 272 LEU A CA 1
ATOM 2171 C C . LEU A 1 272 ? 16.206 -13.829 -0.390 1.00 60.16 272 LEU A C 1
ATOM 2173 O O . LEU A 1 272 ? 15.400 -13.221 -1.101 1.00 60.16 272 LEU A O 1
ATOM 2177 N N . GLU A 1 273 ? 17.402 -14.249 -0.835 1.00 53.94 273 GLU A N 1
ATOM 2178 C CA . GLU A 1 273 ? 17.712 -14.358 -2.271 1.00 53.94 273 GLU A CA 1
ATOM 2179 C C . GLU A 1 273 ? 16.472 -14.900 -2.995 1.00 53.94 273 GLU A C 1
ATOM 2181 O O . GLU A 1 273 ? 15.836 -15.816 -2.474 1.00 53.94 273 GLU A O 1
ATOM 2186 N N . ILE A 1 274 ? 16.093 -14.285 -4.126 1.00 55.16 274 ILE A N 1
ATOM 2187 C CA . ILE A 1 274 ? 14.785 -14.400 -4.808 1.00 55.16 274 ILE A CA 1
ATOM 2188 C C . ILE A 1 274 ? 14.422 -15.868 -5.125 1.00 55.16 274 ILE A C 1
ATOM 2190 O O . ILE A 1 274 ? 14.502 -16.335 -6.260 1.00 55.16 274 ILE A O 1
ATOM 2194 N N . ASN A 1 275 ? 13.992 -16.593 -4.102 1.00 53.50 275 ASN A N 1
ATOM 2195 C CA . ASN A 1 275 ? 13.529 -17.963 -4.123 1.00 53.50 275 ASN A CA 1
ATOM 2196 C C . ASN A 1 275 ? 11.998 -17.963 -4.181 1.00 53.50 275 ASN A C 1
ATOM 2198 O O . ASN A 1 275 ? 11.322 -16.956 -3.968 1.00 53.50 275 ASN A O 1
ATOM 2202 N N . THR A 1 276 ? 11.408 -19.115 -4.476 1.00 56.84 276 THR A N 1
ATOM 2203 C CA . THR A 1 276 ? 9.945 -19.285 -4.528 1.00 56.84 276 THR A CA 1
ATOM 2204 C C . THR A 1 276 ? 9.250 -18.868 -3.226 1.00 56.84 276 THR A C 1
ATOM 2206 O O . THR A 1 276 ? 8.154 -18.312 -3.277 1.00 56.84 276 THR A O 1
ATOM 2209 N N . LEU A 1 277 ? 9.909 -19.062 -2.079 1.00 56.53 277 LEU A N 1
ATOM 2210 C CA . LEU A 1 277 ? 9.410 -18.667 -0.761 1.00 56.53 277 LEU A CA 1
ATOM 2211 C C . LEU A 1 277 ? 9.318 -17.142 -0.591 1.00 56.53 277 LEU A C 1
ATOM 2213 O O . LEU A 1 277 ? 8.323 -16.655 -0.061 1.00 56.53 277 LEU A O 1
ATOM 2217 N N . SER A 1 278 ? 10.296 -16.367 -1.077 1.00 58.94 278 SER A N 1
ATOM 2218 C CA . SER A 1 278 ? 10.241 -14.904 -0.950 1.00 58.94 278 SER A CA 1
ATOM 2219 C C . SER A 1 278 ? 9.129 -14.312 -1.810 1.00 58.94 278 SER A C 1
ATOM 2221 O O . SER A 1 278 ? 8.398 -13.447 -1.336 1.00 58.94 278 SER A O 1
ATOM 2223 N N . LYS A 1 279 ? 8.893 -14.851 -3.014 1.00 60.75 279 LYS A N 1
ATOM 2224 C CA . LYS A 1 279 ? 7.736 -14.478 -3.854 1.00 60.75 279 LYS A CA 1
ATOM 2225 C C . LYS A 1 279 ? 6.389 -14.752 -3.173 1.00 60.75 279 LYS A C 1
ATOM 2227 O O . LYS A 1 279 ? 5.463 -13.945 -3.280 1.00 60.75 279 LYS A O 1
ATOM 2232 N N . ALA A 1 280 ? 6.280 -15.875 -2.461 1.00 62.50 280 ALA A N 1
ATOM 2233 C CA . ALA A 1 280 ? 5.084 -16.207 -1.690 1.00 62.50 280 ALA A CA 1
ATOM 2234 C C . ALA A 1 280 ? 4.887 -15.235 -0.516 1.00 62.50 280 ALA A C 1
ATOM 2236 O O . ALA A 1 280 ? 3.795 -14.701 -0.346 1.00 62.50 280 ALA A O 1
ATOM 2237 N N . LEU A 1 281 ? 5.948 -14.927 0.234 1.00 64.88 281 LEU A N 1
ATOM 2238 C CA . LEU A 1 281 ? 5.883 -13.999 1.367 1.00 64.88 281 LEU A CA 1
ATOM 2239 C C . LEU A 1 281 ? 5.557 -12.559 0.942 1.00 64.88 281 LEU A C 1
ATOM 2241 O O . LEU A 1 281 ? 4.756 -11.901 1.600 1.00 64.88 281 LEU A O 1
ATOM 2245 N N . TYR A 1 282 ? 6.074 -12.100 -0.202 1.00 64.25 282 TYR A N 1
ATOM 2246 C CA . TYR A 1 282 ? 5.657 -10.830 -0.812 1.00 64.25 282 TYR A CA 1
ATOM 2247 C C . TYR A 1 282 ? 4.155 -10.782 -1.100 1.00 64.25 282 TYR A C 1
ATOM 2249 O O . TYR A 1 282 ? 3.524 -9.735 -0.970 1.00 64.25 282 TYR A O 1
ATOM 2257 N N . SER A 1 283 ? 3.581 -11.922 -1.484 1.00 67.25 283 SER A N 1
ATOM 2258 C CA . SER A 1 283 ? 2.168 -12.018 -1.836 1.00 67.25 283 SER A CA 1
ATOM 2259 C C . SER A 1 283 ? 1.256 -12.090 -0.605 1.00 67.25 283 SER A C 1
ATOM 2261 O O . SER A 1 283 ? 0.102 -11.704 -0.723 1.00 67.25 283 SER A O 1
ATOM 2263 N N . ILE A 1 284 ? 1.759 -12.535 0.558 1.00 75.38 284 ILE A N 1
ATOM 2264 C CA . ILE A 1 284 ? 1.003 -12.698 1.827 1.00 75.38 284 ILE A CA 1
ATOM 2265 C C . ILE A 1 284 ? 1.014 -11.410 2.691 1.00 75.38 284 ILE A C 1
ATOM 2267 O O . ILE A 1 284 ? 0.342 -11.305 3.719 1.00 75.38 284 ILE A O 1
ATOM 2271 N N . ASN A 1 285 ? 1.737 -10.385 2.247 1.00 83.06 285 ASN A N 1
ATOM 2272 C CA . ASN A 1 285 ? 1.911 -9.128 2.961 1.00 83.06 285 ASN A CA 1
ATOM 2273 C C . ASN A 1 285 ? 0.592 -8.326 3.114 1.00 83.06 285 ASN A C 1
ATOM 2275 O O . ASN A 1 285 ? -0.119 -8.153 2.116 1.00 83.06 285 ASN A O 1
ATOM 2279 N N . PRO A 1 286 ? 0.282 -7.767 4.305 1.00 84.81 286 PRO A N 1
ATOM 2280 C CA . PRO A 1 286 ? -0.885 -6.902 4.526 1.00 84.81 286 PRO A CA 1
ATOM 2281 C C . PRO A 1 286 ? -0.889 -5.580 3.747 1.00 84.81 286 PRO A C 1
ATOM 2283 O O . PRO A 1 286 ? -1.878 -4.857 3.811 1.00 84.81 286 PRO A O 1
ATOM 2286 N N . ILE A 1 287 ? 0.197 -5.246 3.045 1.00 87.50 287 ILE A N 1
ATOM 2287 C CA . ILE A 1 287 ? 0.294 -4.080 2.151 1.00 87.50 287 ILE A CA 1
ATOM 2288 C C . ILE A 1 287 ? 0.681 -4.489 0.716 1.00 87.50 287 ILE A C 1
ATOM 2290 O O . ILE A 1 287 ? 1.356 -3.759 -0.011 1.00 87.50 287 ILE A O 1
ATOM 2294 N N . SER A 1 288 ? 0.298 -5.698 0.298 1.00 87.75 288 SER A N 1
ATOM 2295 C CA . SER A 1 288 ? 0.723 -6.309 -0.970 1.00 87.75 288 SER A CA 1
ATOM 2296 C C . SER A 1 288 ? 0.287 -5.534 -2.221 1.00 87.75 288 SER A C 1
ATOM 2298 O O . SER A 1 288 ? 1.081 -5.427 -3.153 1.00 87.75 288 SER A O 1
ATOM 2300 N N . ILE A 1 289 ? -0.910 -4.930 -2.259 1.00 89.88 289 ILE A N 1
ATOM 2301 C CA . ILE A 1 289 ? -1.336 -4.096 -3.408 1.00 89.88 289 ILE A CA 1
ATOM 2302 C C . ILE A 1 289 ? -0.425 -2.873 -3.569 1.00 89.88 289 ILE A C 1
ATOM 2304 O O . ILE A 1 289 ? -0.091 -2.489 -4.688 1.00 89.88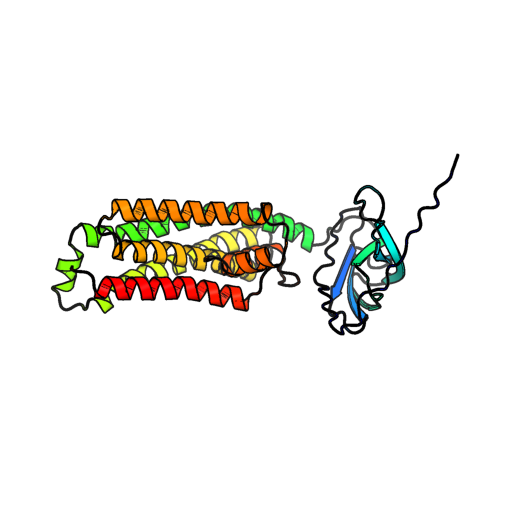 289 ILE A O 1
ATOM 2308 N N . SER A 1 290 ? 0.044 -2.291 -2.470 1.00 89.62 290 SER A N 1
ATOM 2309 C CA . SER A 1 290 ? 0.945 -1.139 -2.515 1.00 89.62 290 SER A CA 1
ATOM 2310 C C . SER A 1 290 ? 2.320 -1.498 -3.085 1.00 89.62 290 SER A C 1
ATOM 2312 O O . SER A 1 290 ? 2.944 -0.685 -3.773 1.00 89.62 290 SER A O 1
ATOM 2314 N N . TYR A 1 291 ? 2.766 -2.746 -2.909 1.00 85.00 291 TYR A N 1
ATOM 2315 C CA . TYR A 1 291 ? 3.930 -3.272 -3.626 1.00 85.00 291 TYR A CA 1
ATOM 2316 C C . TYR A 1 291 ? 3.686 -3.405 -5.128 1.00 85.00 291 TYR A C 1
ATOM 2318 O O . TYR A 1 291 ? 4.552 -3.047 -5.925 1.00 85.00 291 TYR A O 1
ATOM 2326 N N . VAL A 1 292 ? 2.499 -3.866 -5.530 1.00 86.38 292 VAL A N 1
ATOM 2327 C CA . VAL A 1 292 ? 2.116 -3.901 -6.949 1.00 86.38 292 VAL A CA 1
ATOM 2328 C C . VAL A 1 292 ? 2.135 -2.490 -7.542 1.00 86.38 292 VAL A C 1
ATOM 2330 O O . VAL A 1 292 ? 2.712 -2.282 -8.608 1.00 86.38 292 VAL A O 1
ATOM 2333 N N . ALA A 1 293 ? 1.564 -1.512 -6.836 1.00 89.75 293 ALA A N 1
ATOM 2334 C CA . ALA A 1 293 ? 1.507 -0.121 -7.274 1.00 89.75 293 ALA A CA 1
ATOM 2335 C C . ALA A 1 293 ? 2.903 0.518 -7.388 1.00 89.75 293 ALA A C 1
ATOM 2337 O O . ALA A 1 293 ? 3.221 1.111 -8.414 1.00 89.75 293 ALA A O 1
ATOM 2338 N N . SER A 1 294 ? 3.772 0.344 -6.389 1.00 86.56 294 SER A N 1
ATOM 2339 C CA . SER A 1 294 ? 5.158 0.850 -6.430 1.00 86.56 294 SER A CA 1
ATOM 2340 C C . SER A 1 294 ? 6.007 0.197 -7.529 1.00 86.56 294 SER A C 1
ATOM 2342 O O . SER A 1 294 ? 6.837 0.858 -8.164 1.00 86.56 294 SER A O 1
ATOM 2344 N N . TYR A 1 295 ? 5.775 -1.086 -7.813 1.00 81.00 295 TYR A N 1
ATOM 2345 C CA . TYR A 1 295 ? 6.399 -1.769 -8.943 1.00 81.00 295 TYR A CA 1
ATOM 2346 C C . TYR A 1 295 ? 5.906 -1.215 -10.284 1.00 81.00 295 TYR A C 1
ATOM 2348 O O . TYR A 1 295 ? 6.719 -0.897 -11.149 1.00 81.00 295 TYR A O 1
ATOM 2356 N N . LEU A 1 296 ? 4.592 -1.039 -10.447 1.00 82.38 296 LEU A N 1
ATOM 2357 C CA . LEU A 1 296 ? 3.996 -0.442 -11.644 1.00 82.38 296 LEU A CA 1
ATOM 2358 C C . LEU A 1 296 ? 4.473 0.996 -11.867 1.00 82.38 296 LEU A C 1
ATOM 2360 O O . LEU A 1 296 ? 4.773 1.364 -13.001 1.00 82.38 296 LEU A O 1
ATOM 2364 N N . LEU A 1 297 ? 4.624 1.783 -10.800 1.00 84.25 297 LEU A N 1
ATOM 2365 C CA . LEU A 1 297 ? 5.132 3.153 -10.880 1.00 84.25 297 LEU A CA 1
ATOM 2366 C C . LEU A 1 297 ? 6.508 3.213 -11.555 1.00 84.25 297 LEU A C 1
ATOM 2368 O O . LEU A 1 297 ? 6.796 4.134 -12.309 1.00 84.25 297 LEU A O 1
ATOM 2372 N N . THR A 1 298 ? 7.357 2.220 -11.300 1.00 76.38 298 THR A N 1
ATOM 2373 C CA . THR A 1 298 ? 8.732 2.188 -11.809 1.00 76.38 298 THR A CA 1
ATOM 2374 C C . THR A 1 298 ? 8.868 1.420 -13.123 1.00 76.38 298 THR A C 1
ATOM 2376 O O . THR A 1 298 ? 9.671 1.810 -13.963 1.00 76.38 298 THR A O 1
ATOM 2379 N N . HIS A 1 299 ? 8.097 0.349 -13.329 1.00 70.06 299 HIS A N 1
ATOM 2380 C CA . HIS A 1 299 ? 8.287 -0.576 -14.453 1.00 70.06 299 HIS A CA 1
ATOM 2381 C C . HIS A 1 299 ? 7.227 -0.455 -15.555 1.00 70.06 299 HIS A C 1
ATOM 2383 O O . HIS A 1 299 ? 7.425 -1.040 -16.616 1.00 70.06 299 HIS A O 1
ATOM 2389 N N . PHE A 1 300 ? 6.111 0.253 -15.330 1.00 70.25 300 PHE A N 1
ATOM 2390 C CA . PHE A 1 300 ? 4.980 0.440 -16.266 1.00 70.25 300 PHE A CA 1
ATOM 2391 C C . PHE A 1 300 ? 4.300 -0.834 -16.795 1.00 70.25 300 PHE A C 1
ATOM 2393 O O . PHE A 1 300 ? 3.308 -0.777 -17.517 1.00 70.25 300 PHE A O 1
ATOM 2400 N N . THR A 1 301 ? 4.805 -2.005 -16.426 1.00 66.19 301 THR A N 1
ATOM 2401 C CA . THR A 1 301 ? 4.291 -3.308 -16.819 1.00 66.19 301 THR A CA 1
ATOM 2402 C C . THR A 1 301 ? 4.407 -4.281 -15.660 1.00 66.19 301 THR A C 1
ATOM 2404 O O . THR A 1 301 ? 5.220 -4.119 -14.755 1.00 66.19 301 THR A O 1
ATOM 2407 N N . LEU A 1 302 ? 3.587 -5.325 -15.710 1.00 62.62 302 LEU A N 1
ATOM 2408 C CA . LEU A 1 302 ? 3.592 -6.439 -14.762 1.00 62.62 302 LEU A CA 1
ATOM 2409 C C . LEU A 1 302 ? 4.439 -7.613 -15.274 1.00 62.62 302 LEU A C 1
ATOM 2411 O O . LEU A 1 302 ? 4.541 -8.651 -14.620 1.00 62.62 302 LEU A O 1
ATOM 2415 N N . ALA A 1 303 ? 5.049 -7.468 -16.455 1.00 52.59 303 ALA A N 1
ATOM 2416 C CA . ALA A 1 303 ? 5.873 -8.496 -17.068 1.00 52.59 303 ALA A CA 1
ATOM 2417 C C . ALA A 1 303 ? 7.117 -8.792 -16.212 1.00 52.59 303 ALA A C 1
ATOM 2419 O O . ALA A 1 303 ? 8.048 -7.996 -16.145 1.00 52.59 303 ALA A O 1
ATOM 2420 N N . GLY A 1 304 ? 7.134 -9.975 -15.587 1.00 54.00 304 GLY A N 1
ATOM 2421 C CA . GLY A 1 304 ? 8.208 -10.435 -14.700 1.00 54.00 304 GLY A CA 1
ATOM 2422 C C . GLY A 1 304 ? 8.128 -9.914 -13.268 1.00 54.00 304 GLY A C 1
ATOM 2423 O O . GLY A 1 304 ? 9.084 -10.083 -12.509 1.00 54.00 304 GLY A O 1
ATOM 2424 N N . ALA A 1 305 ? 6.987 -9.339 -12.882 1.00 60.66 305 ALA A N 1
ATOM 2425 C CA . ALA A 1 305 ? 6.717 -9.004 -11.497 1.00 60.66 305 ALA A CA 1
ATOM 2426 C C . ALA A 1 305 ? 6.982 -10.220 -10.579 1.00 60.66 305 ALA A C 1
ATOM 2428 O O . ALA A 1 305 ? 6.596 -11.350 -10.904 1.00 60.66 305 ALA A O 1
ATOM 2429 N N . PRO A 1 306 ? 7.630 -10.027 -9.416 1.00 65.62 306 PRO A N 1
ATOM 2430 C CA . PRO A 1 306 ? 7.922 -11.117 -8.486 1.00 65.62 306 PRO A CA 1
ATOM 2431 C C . PRO A 1 306 ? 6.682 -11.613 -7.719 1.00 65.62 306 PRO A C 1
ATOM 2433 O O . PRO A 1 306 ? 6.815 -12.484 -6.863 1.00 65.62 306 PRO A O 1
ATOM 2436 N N . PHE A 1 307 ? 5.493 -11.090 -8.025 1.00 71.25 307 PHE A N 1
ATOM 2437 C CA . PHE A 1 307 ? 4.230 -11.331 -7.328 1.00 71.25 307 PHE A CA 1
ATOM 2438 C C . PHE A 1 307 ? 3.084 -11.598 -8.318 1.00 71.25 307 PHE A C 1
ATOM 2440 O O . PHE A 1 307 ? 3.152 -11.240 -9.495 1.00 71.25 307 PHE A O 1
ATOM 2447 N N . ASN A 1 308 ? 2.008 -12.219 -7.830 1.00 78.94 308 ASN A N 1
ATOM 2448 C CA . ASN A 1 308 ? 0.771 -12.419 -8.585 1.00 78.94 308 ASN A CA 1
ATOM 2449 C C . ASN A 1 308 ? -0.287 -11.416 -8.109 1.00 78.94 308 ASN A C 1
ATOM 2451 O O . ASN A 1 308 ? -0.683 -11.448 -6.948 1.00 78.94 308 ASN A O 1
ATOM 2455 N N . ILE A 1 309 ? -0.779 -10.574 -9.019 1.00 81.19 309 ILE A N 1
ATOM 2456 C CA . ILE A 1 309 ? -1.719 -9.482 -8.716 1.00 81.19 309 ILE A CA 1
ATOM 2457 C C . ILE A 1 309 ? -3.015 -9.999 -8.091 1.00 81.19 309 ILE A C 1
ATOM 2459 O O . ILE A 1 309 ? -3.491 -9.423 -7.118 1.00 81.19 309 ILE A O 1
ATOM 2463 N N . GLY A 1 310 ? -3.577 -11.090 -8.621 1.00 83.19 310 GLY A N 1
ATOM 2464 C CA . GLY A 1 310 ? -4.819 -11.660 -8.098 1.00 83.19 310 GLY A CA 1
ATOM 2465 C C . GLY A 1 310 ? -4.654 -12.133 -6.654 1.00 83.19 310 GLY A C 1
ATOM 2466 O O . GLY A 1 310 ? -5.516 -11.878 -5.814 1.00 83.19 310 GLY A O 1
ATOM 2467 N N . ILE A 1 311 ? -3.504 -12.741 -6.342 1.00 84.06 311 ILE A N 1
ATOM 2468 C CA . ILE A 1 311 ? -3.167 -13.150 -4.973 1.00 84.06 311 ILE A CA 1
ATOM 2469 C C . ILE A 1 311 ? -2.970 -11.919 -4.085 1.00 84.06 311 ILE A C 1
ATOM 2471 O O . ILE A 1 311 ? -3.555 -11.873 -3.009 1.00 84.06 311 ILE A O 1
ATOM 2475 N N . SER A 1 312 ? -2.226 -10.905 -4.537 1.00 87.12 312 SER A N 1
ATOM 2476 C CA . SER A 1 312 ? -2.012 -9.667 -3.774 1.00 87.12 312 SER A CA 1
ATOM 2477 C C . SER A 1 312 ? -3.329 -8.964 -3.430 1.00 87.12 312 SER A C 1
ATOM 2479 O O . SER A 1 312 ? -3.544 -8.584 -2.284 1.00 87.12 312 SER A O 1
ATOM 2481 N N . ILE A 1 313 ? -4.259 -8.854 -4.385 1.00 88.19 313 ILE A N 1
ATOM 2482 C CA . ILE A 1 313 ? -5.580 -8.265 -4.125 1.00 88.19 313 ILE A CA 1
ATOM 2483 C C . ILE A 1 313 ? -6.343 -9.086 -3.084 1.00 88.19 313 ILE A C 1
ATOM 2485 O O . ILE A 1 313 ? -6.861 -8.536 -2.112 1.00 88.19 313 ILE A O 1
ATOM 2489 N N . THR A 1 314 ? -6.378 -10.406 -3.263 1.00 89.81 314 THR A N 1
ATOM 2490 C CA . THR A 1 314 ? -7.113 -11.309 -2.369 1.00 89.81 314 THR A CA 1
ATOM 2491 C C . THR A 1 314 ? -6.560 -11.258 -0.947 1.00 89.81 314 THR A C 1
ATOM 2493 O O . THR A 1 314 ? -7.325 -11.165 0.007 1.00 89.81 314 THR A O 1
ATOM 2496 N N . VAL A 1 315 ? -5.236 -11.264 -0.792 1.00 90.94 315 VAL A N 1
ATOM 2497 C CA . VAL A 1 315 ? -4.567 -11.190 0.512 1.00 90.94 315 VAL A CA 1
ATOM 2498 C C . VAL A 1 315 ? -4.801 -9.843 1.186 1.00 90.94 315 VAL A C 1
ATOM 2500 O O . VAL A 1 315 ? -5.104 -9.809 2.376 1.00 90.94 315 VAL A O 1
ATOM 2503 N N . GLN A 1 316 ? -4.694 -8.735 0.449 1.00 91.81 316 GLN A N 1
ATOM 2504 C CA . GLN A 1 316 ? -4.966 -7.406 0.995 1.00 91.81 316 GLN A CA 1
ATOM 2505 C C . GLN A 1 316 ? -6.390 -7.316 1.553 1.00 91.81 316 GLN A C 1
ATOM 2507 O O . GLN A 1 316 ? -6.598 -6.854 2.676 1.00 91.81 316 GLN A O 1
ATOM 2512 N N . LEU A 1 317 ? -7.370 -7.785 0.775 1.00 92.94 317 LEU A N 1
ATOM 2513 C CA . LEU A 1 317 ? -8.764 -7.826 1.202 1.00 92.94 317 LEU A CA 1
ATOM 2514 C C . LEU A 1 317 ? -8.952 -8.770 2.390 1.00 92.94 317 LEU A C 1
ATOM 2516 O O . LEU A 1 317 ? -9.643 -8.405 3.334 1.00 92.94 317 LEU A O 1
ATOM 2520 N N . ALA A 1 318 ? -8.302 -9.936 2.393 1.00 94.00 318 ALA A N 1
ATOM 2521 C CA . ALA A 1 318 ? -8.371 -10.885 3.500 1.00 94.00 318 ALA A CA 1
ATOM 2522 C C . ALA A 1 318 ? -7.850 -10.285 4.815 1.00 94.00 318 ALA A C 1
ATOM 2524 O O . ALA A 1 318 ? -8.471 -10.492 5.853 1.00 94.00 318 ALA A O 1
ATOM 2525 N N . TRP A 1 319 ? -6.770 -9.498 4.785 1.00 94.00 319 TRP A N 1
ATOM 2526 C CA . TRP A 1 319 ? -6.274 -8.798 5.974 1.00 94.00 319 TRP A CA 1
ATOM 2527 C C . TRP A 1 319 ? -7.256 -7.738 6.480 1.00 94.00 319 TRP A C 1
ATOM 2529 O O . TRP A 1 319 ? -7.556 -7.709 7.671 1.00 94.00 319 TRP A O 1
ATOM 2539 N N . ILE A 1 320 ? -7.787 -6.892 5.592 1.00 93.94 320 ILE A N 1
ATOM 2540 C CA . ILE A 1 320 ? -8.721 -5.822 5.980 1.00 93.94 320 ILE A CA 1
ATOM 2541 C C . ILE A 1 320 ? -10.044 -6.414 6.489 1.00 93.94 320 ILE A C 1
ATOM 2543 O O . ILE A 1 320 ? -10.490 -6.079 7.586 1.00 93.94 320 ILE A O 1
ATOM 2547 N N . ILE A 1 321 ? -10.655 -7.322 5.724 1.00 94.75 321 ILE A N 1
ATOM 2548 C CA . ILE A 1 321 ? -11.923 -7.975 6.078 1.00 94.75 321 ILE A CA 1
ATOM 2549 C C . ILE A 1 321 ? -11.735 -8.856 7.315 1.00 94.75 321 ILE A C 1
ATOM 2551 O O . ILE A 1 321 ? -12.576 -8.841 8.210 1.00 94.75 321 ILE A O 1
ATOM 2555 N N . GLY A 1 322 ? -10.624 -9.589 7.402 1.00 95.25 322 GLY A N 1
ATOM 2556 C CA . GLY A 1 322 ? -10.298 -10.430 8.550 1.00 95.25 322 GLY A CA 1
ATOM 2557 C C . GLY A 1 322 ? -10.211 -9.623 9.842 1.00 95.25 322 GLY A C 1
ATOM 2558 O O . GLY A 1 322 ? -10.874 -9.969 10.817 1.00 95.25 322 GLY A O 1
ATOM 2559 N N . LEU A 1 323 ? -9.470 -8.509 9.840 1.00 95.50 323 LEU A N 1
ATOM 2560 C CA . LEU A 1 323 ? -9.392 -7.607 10.993 1.00 95.50 323 LEU A CA 1
ATOM 2561 C C . LEU A 1 323 ? -10.759 -7.006 11.341 1.00 95.50 323 LEU A C 1
ATOM 2563 O O . LEU A 1 323 ? -11.143 -7.009 12.508 1.00 95.50 323 LEU A O 1
ATOM 2567 N N . LEU A 1 324 ? -11.530 -6.574 10.339 1.00 94.06 324 LEU A N 1
ATOM 2568 C CA . LEU A 1 324 ? -12.878 -6.037 10.536 1.00 94.06 324 LEU A CA 1
ATOM 2569 C C . LEU A 1 324 ? -13.797 -7.047 11.234 1.00 94.06 324 LEU A C 1
ATOM 2571 O O . LEU A 1 324 ? -14.442 -6.699 12.225 1.00 94.06 324 LEU A O 1
ATOM 2575 N N . VAL A 1 325 ? -13.848 -8.286 10.738 1.00 94.56 325 VAL A N 1
ATOM 2576 C CA . VAL A 1 325 ? -14.687 -9.354 11.299 1.00 94.56 325 VAL A CA 1
ATOM 2577 C C . VAL A 1 325 ? -14.219 -9.720 12.706 1.00 94.56 325 VAL A C 1
ATOM 2579 O O . VAL A 1 325 ? -15.042 -9.810 13.617 1.00 94.56 325 VAL A O 1
ATOM 2582 N N . LEU A 1 326 ? -12.908 -9.877 12.915 1.00 95.44 326 LEU A N 1
ATOM 2583 C CA . LEU A 1 326 ? -12.334 -10.171 14.231 1.00 95.44 326 LEU A CA 1
ATOM 2584 C C . LEU A 1 326 ? -12.659 -9.073 15.252 1.00 95.44 326 LEU A C 1
ATOM 2586 O O . LEU A 1 326 ? -13.095 -9.378 16.364 1.00 95.44 326 LEU A O 1
ATOM 2590 N N . GLY A 1 327 ? -12.498 -7.806 14.867 1.00 93.12 327 GLY A N 1
ATOM 2591 C CA . GLY A 1 327 ? -12.826 -6.655 15.703 1.00 93.12 327 GLY A CA 1
ATOM 2592 C C . GLY A 1 327 ? -14.307 -6.607 16.064 1.00 93.12 327 GLY A C 1
ATOM 2593 O O . GLY A 1 327 ? -14.643 -6.445 17.236 1.00 93.12 327 GLY A O 1
ATOM 2594 N N . TYR A 1 328 ? -15.194 -6.847 15.096 1.00 94.06 328 TYR A N 1
ATOM 2595 C CA . TYR A 1 328 ? -16.638 -6.830 15.318 1.00 94.06 328 TYR A CA 1
ATOM 2596 C C . TYR A 1 328 ? -17.097 -7.959 16.249 1.00 94.06 328 TYR A C 1
ATOM 2598 O O . TYR A 1 328 ? -17.849 -7.726 17.199 1.00 94.06 328 TYR A O 1
ATOM 2606 N N . LEU A 1 329 ? -16.613 -9.185 16.019 1.00 93.50 329 LEU A N 1
ATOM 2607 C CA . LEU A 1 329 ? -16.924 -10.337 16.868 1.00 93.50 329 LEU A CA 1
ATOM 2608 C C . LEU A 1 329 ? -16.481 -10.105 18.313 1.00 93.50 329 LEU A C 1
ATOM 2610 O O . LEU A 1 329 ? -17.194 -10.490 19.244 1.00 93.50 329 LEU A O 1
ATOM 2614 N N . ARG A 1 330 ? -15.320 -9.467 18.504 1.00 92.75 330 ARG A N 1
ATOM 2615 C CA . ARG A 1 330 ? -14.827 -9.113 19.832 1.00 92.75 330 ARG A CA 1
ATOM 2616 C C . ARG A 1 330 ? -15.661 -8.004 20.464 1.00 92.75 330 ARG A C 1
ATOM 2618 O O . ARG A 1 330 ? -16.084 -8.174 21.602 1.00 92.75 330 ARG A O 1
ATOM 2625 N N . PHE A 1 331 ? -15.948 -6.932 19.729 1.00 89.94 331 PHE A N 1
ATOM 2626 C CA . PHE A 1 331 ? -16.750 -5.805 20.208 1.00 89.94 331 PHE A CA 1
ATOM 2627 C C . PHE A 1 331 ? -18.149 -6.242 20.663 1.00 89.94 331 PHE A C 1
ATOM 2629 O O . PHE A 1 331 ? -18.623 -5.830 21.718 1.00 89.94 331 PHE A O 1
ATOM 2636 N N . ARG A 1 332 ? -18.792 -7.156 19.922 1.00 88.75 332 ARG A N 1
ATOM 2637 C CA . ARG A 1 332 ? -20.108 -7.702 20.288 1.00 88.75 332 ARG A CA 1
ATOM 2638 C C . ARG A 1 332 ? -20.103 -8.396 21.654 1.00 88.75 332 ARG A C 1
ATOM 2640 O O . ARG A 1 332 ? -21.095 -8.308 22.370 1.00 88.75 332 ARG A O 1
ATOM 2647 N N . LYS A 1 333 ? -19.009 -9.086 21.986 1.00 87.31 333 LYS A N 1
ATOM 2648 C CA . LYS A 1 333 ? -18.824 -9.837 23.238 1.00 87.31 333 LYS A CA 1
ATOM 2649 C C . LYS A 1 333 ? -18.160 -9.016 24.343 1.00 87.31 333 LYS A C 1
ATOM 2651 O O . LYS A 1 333 ? -17.846 -9.571 25.388 1.00 87.31 333 LYS A O 1
ATOM 2656 N N . MET A 1 334 ? -17.845 -7.750 24.088 1.00 83.81 334 MET A N 1
ATOM 2657 C CA . MET A 1 334 ? -17.190 -6.916 25.078 1.00 83.81 334 MET A CA 1
ATOM 2658 C C . MET A 1 334 ? -18.218 -6.492 26.126 1.00 83.81 334 MET A C 1
ATOM 2660 O O . MET A 1 334 ? -19.292 -5.982 25.782 1.00 83.81 334 MET A O 1
ATOM 2664 N N . ASP A 1 335 ? -17.864 -6.719 27.388 1.00 73.12 335 ASP A N 1
ATOM 2665 C CA . ASP A 1 335 ? -18.546 -6.119 28.527 1.00 73.12 335 ASP A CA 1
ATOM 2666 C C . ASP A 1 335 ? -18.132 -4.649 28.551 1.00 73.12 335 ASP A C 1
ATOM 2668 O O . ASP A 1 335 ? -16.986 -4.307 28.888 1.00 73.12 335 ASP A O 1
ATOM 2672 N N . ILE A 1 336 ? -19.061 -3.858 28.021 1.00 69.38 336 ILE A N 1
ATOM 2673 C CA . ILE A 1 336 ? -19.084 -2.405 27.940 1.00 69.38 336 ILE A CA 1
ATOM 2674 C C . ILE A 1 336 ? -20.136 -2.002 28.952 1.00 69.38 336 ILE A C 1
ATOM 2676 O O . ILE A 1 336 ? -21.310 -2.379 28.703 1.00 69.38 336 ILE A O 1
#